Protein AF-A0A932VF14-F1 (afdb_monomer)

Structure (mmCIF, N/CA/C/O backbone):
data_AF-A0A932VF14-F1
#
_entry.id   AF-A0A932VF14-F1
#
loop_
_atom_site.group_PDB
_atom_site.id
_atom_site.type_symbol
_atom_site.label_atom_id
_atom_site.label_alt_id
_atom_site.label_comp_id
_atom_site.label_asym_id
_atom_site.label_entity_id
_atom_site.label_seq_id
_atom_site.pdbx_PDB_ins_code
_atom_site.Cartn_x
_atom_site.Cartn_y
_atom_site.Cartn_z
_atom_site.occupancy
_atom_site.B_iso_or_equiv
_atom_site.auth_seq_id
_atom_site.auth_comp_id
_atom_site.auth_asym_id
_atom_site.auth_atom_id
_atom_site.pdbx_PDB_model_num
ATOM 1 N N . LEU A 1 1 ? -31.984 8.516 -14.263 1.00 52.78 1 LEU A N 1
ATOM 2 C CA . LEU A 1 1 ? -31.048 8.587 -13.110 1.00 52.78 1 LEU A CA 1
ATOM 3 C C . LEU A 1 1 ? -29.729 7.818 -13.328 1.00 52.78 1 LEU A C 1
ATOM 5 O O . LEU A 1 1 ? -28.796 8.074 -12.583 1.00 52.78 1 LEU A O 1
ATOM 9 N N . ALA A 1 2 ? -29.593 6.953 -14.350 1.00 50.09 2 ALA A N 1
ATOM 10 C CA . ALA A 1 2 ? -28.319 6.289 -14.686 1.00 50.09 2 ALA A CA 1
ATOM 11 C C . ALA A 1 2 ? -27.345 7.160 -15.523 1.00 50.09 2 ALA A C 1
ATOM 13 O O . ALA A 1 2 ? -26.135 7.086 -15.316 1.00 50.09 2 ALA A O 1
ATOM 14 N N . ASP A 1 3 ? -27.847 8.052 -16.389 1.00 54.16 3 ASP A N 1
ATOM 15 C CA . ASP A 1 3 ? -26.996 8.869 -17.279 1.00 54.16 3 ASP A CA 1
ATOM 16 C C . ASP A 1 3 ? -26.129 9.917 -16.563 1.00 54.16 3 ASP A C 1
ATOM 18 O O . ASP A 1 3 ? -25.031 10.232 -17.020 1.00 54.16 3 ASP A O 1
ATOM 22 N N . GLN A 1 4 ? -26.553 10.413 -15.395 1.00 59.22 4 GLN A N 1
ATOM 23 C CA . GLN A 1 4 ? -25.762 11.385 -14.624 1.00 59.22 4 GLN A CA 1
ATOM 24 C C . GLN A 1 4 ? -24.497 10.767 -13.995 1.00 59.22 4 GLN A C 1
ATOM 26 O O . GLN A 1 4 ? -23.527 11.479 -13.736 1.00 59.22 4 GLN A O 1
ATOM 31 N N . ASN A 1 5 ? -24.466 9.440 -13.813 1.00 61.19 5 ASN A N 1
ATOM 32 C CA . ASN A 1 5 ? -23.309 8.729 -13.261 1.00 61.19 5 ASN A CA 1
ATOM 33 C C . ASN A 1 5 ? -22.337 8.218 -14.336 1.00 61.19 5 ASN A C 1
ATOM 35 O O . ASN A 1 5 ? -21.146 8.095 -14.051 1.00 61.19 5 ASN A O 1
ATOM 39 N N . LEU A 1 6 ? -22.797 7.981 -15.571 1.00 69.94 6 LEU A N 1
ATOM 40 C CA . LEU A 1 6 ? -21.927 7.591 -16.689 1.00 69.94 6 LEU A CA 1
ATOM 41 C C . LEU A 1 6 ? -21.005 8.737 -17.114 1.00 69.94 6 LEU A C 1
ATOM 43 O O . LEU A 1 6 ? -19.796 8.534 -17.200 1.00 69.94 6 LEU A O 1
ATOM 47 N N . VAL A 1 7 ? -21.549 9.950 -17.271 1.00 71.81 7 VAL A N 1
ATOM 48 C CA . VAL A 1 7 ? -20.766 11.145 -17.646 1.00 71.81 7 VAL A CA 1
ATOM 49 C C . VAL A 1 7 ? -19.729 11.494 -16.569 1.00 71.81 7 VAL A C 1
ATOM 51 O O . VAL A 1 7 ? -18.587 11.829 -16.883 1.00 71.81 7 VAL A O 1
ATOM 54 N N . SER A 1 8 ? -20.085 11.349 -15.286 1.00 76.62 8 SER A N 1
ATOM 55 C CA . SER A 1 8 ? -19.150 11.541 -14.167 1.00 76.62 8 SER A CA 1
ATOM 56 C C . SER A 1 8 ? -18.064 10.456 -14.122 1.00 76.62 8 SER A C 1
ATOM 58 O O . SER A 1 8 ? -16.895 10.749 -13.858 1.00 76.62 8 SER A O 1
ATOM 60 N N . GLY A 1 9 ? -18.431 9.205 -14.416 1.00 79.38 9 GLY A N 1
ATOM 61 C CA . GLY A 1 9 ? -17.503 8.078 -14.475 1.00 79.38 9 GLY A CA 1
ATOM 62 C C . GLY A 1 9 ? -16.469 8.235 -15.589 1.00 79.38 9 GLY A C 1
ATOM 63 O O . GLY A 1 9 ? -15.268 8.161 -15.327 1.00 79.38 9 GLY A O 1
ATOM 64 N N . THR A 1 10 ? -16.911 8.533 -16.813 1.00 87.06 10 THR A N 1
ATOM 65 C CA . THR A 1 10 ? -16.011 8.774 -17.950 1.00 87.06 10 THR A CA 1
ATOM 66 C C . THR A 1 10 ? -15.143 10.009 -17.737 1.00 87.06 10 THR A C 1
ATOM 68 O O . THR A 1 10 ? -13.980 9.990 -18.125 1.00 87.06 10 THR A O 1
ATOM 71 N N . ALA A 1 11 ? -15.649 11.054 -17.071 1.00 85.06 11 ALA A N 1
ATOM 72 C CA . ALA A 1 11 ? -14.859 12.238 -16.732 1.00 85.06 11 ALA A CA 1
ATOM 73 C C . ALA A 1 11 ? -13.721 11.917 -15.749 1.00 85.06 11 ALA A C 1
ATOM 75 O O . ALA A 1 11 ? -12.587 12.334 -15.972 1.00 85.06 11 ALA A O 1
ATOM 76 N N . LYS A 1 12 ? -13.983 11.121 -14.701 1.00 81.56 12 LYS A N 1
ATOM 77 C CA . LYS A 1 12 ? -12.935 10.670 -13.766 1.00 81.56 12 LYS A CA 1
ATOM 78 C C . LYS A 1 12 ? -11.908 9.769 -14.446 1.00 81.56 12 LYS A C 1
ATOM 80 O O . LYS A 1 12 ? -10.718 9.887 -14.164 1.00 81.56 12 LYS A O 1
ATOM 85 N N . LEU A 1 13 ? -12.351 8.903 -15.360 1.00 88.25 13 LEU A N 1
ATOM 86 C CA . LEU A 1 13 ? -11.446 8.089 -16.172 1.00 88.25 13 LEU A CA 1
ATOM 87 C C . LEU A 1 13 ? -10.587 8.957 -17.093 1.00 88.25 13 LEU A C 1
ATOM 89 O O . LEU A 1 13 ? -9.376 8.776 -17.133 1.00 88.25 13 LEU A O 1
ATOM 93 N N . MET A 1 14 ? -11.186 9.930 -17.778 1.00 90.94 14 MET A N 1
ATOM 94 C CA . MET A 1 14 ? -10.463 10.856 -18.649 1.00 90.94 14 MET A CA 1
ATOM 95 C C . MET A 1 14 ? -9.446 11.674 -17.849 1.00 90.94 14 MET A C 1
ATOM 97 O O . MET A 1 14 ? -8.298 11.788 -18.264 1.00 90.94 14 MET A O 1
ATOM 101 N N . GLN A 1 15 ? -9.824 12.162 -16.666 1.00 90.00 15 GLN A N 1
ATOM 102 C CA . GLN A 1 15 ? -8.917 12.860 -15.759 1.00 90.00 15 GLN A CA 1
ATOM 103 C C . GLN A 1 15 ? -7.751 11.959 -15.332 1.00 90.00 15 GLN A C 1
ATOM 105 O O . GLN A 1 15 ? -6.603 12.384 -15.405 1.00 90.00 15 GLN A O 1
ATOM 110 N N . ALA A 1 16 ? -8.016 10.706 -14.956 1.00 84.75 16 ALA A N 1
ATOM 111 C CA . ALA A 1 16 ? -6.968 9.753 -14.601 1.00 84.75 16 ALA A CA 1
ATOM 112 C C . ALA A 1 16 ? -6.020 9.472 -15.782 1.00 84.75 16 ALA A C 1
ATOM 114 O O . ALA A 1 16 ? -4.800 9.523 -15.619 1.00 84.75 16 ALA A O 1
ATOM 115 N N . ILE A 1 17 ? -6.564 9.249 -16.982 1.00 89.00 17 ILE A N 1
ATOM 116 C CA . ILE A 1 17 ? -5.783 9.021 -18.207 1.00 89.00 17 ILE A CA 1
ATOM 117 C C . ILE A 1 17 ? -4.911 10.240 -18.526 1.00 89.00 17 ILE A C 1
ATOM 119 O O . ILE A 1 17 ? -3.712 10.086 -18.750 1.00 89.00 17 ILE A O 1
ATOM 123 N N . LEU A 1 18 ? -5.478 11.449 -18.485 1.00 92.69 18 LEU A N 1
ATOM 124 C CA . LEU A 1 18 ? -4.739 12.691 -18.716 1.00 92.69 18 LEU A CA 1
ATOM 125 C C . LEU A 1 18 ? -3.626 12.879 -17.683 1.00 92.69 18 LEU A C 1
ATOM 127 O O . LEU A 1 18 ? -2.516 13.245 -18.054 1.00 92.69 18 LEU A O 1
ATOM 131 N N . THR A 1 19 ? -3.881 12.580 -16.405 1.00 87.94 19 THR A N 1
ATOM 132 C CA . THR A 1 19 ? -2.842 12.668 -15.368 1.00 87.94 19 THR A CA 1
ATOM 133 C C . THR A 1 19 ? -1.728 11.641 -15.563 1.00 87.94 19 THR A C 1
ATOM 135 O O . THR A 1 19 ? -0.563 11.984 -15.383 1.00 87.94 19 THR A O 1
ATOM 138 N N . LEU A 1 20 ? -2.050 10.411 -15.982 1.00 85.25 20 LEU A N 1
ATOM 139 C CA . LEU A 1 20 ? -1.052 9.381 -16.286 1.00 85.25 20 LEU A CA 1
ATOM 140 C C . LEU A 1 20 ? -0.186 9.774 -17.483 1.00 85.25 20 LEU A C 1
ATOM 142 O O . LEU A 1 20 ? 1.034 9.621 -17.438 1.00 85.25 20 LEU A O 1
ATOM 146 N N . LEU A 1 21 ? -0.809 10.303 -18.534 1.00 86.44 21 LEU A N 1
ATOM 147 C CA . LEU A 1 21 ? -0.113 10.726 -19.744 1.00 86.44 21 LEU A CA 1
ATOM 148 C C . LEU A 1 21 ? 0.756 11.964 -19.482 1.00 86.44 21 LEU A C 1
ATOM 150 O O . LEU A 1 21 ? 1.915 11.989 -19.887 1.00 86.44 21 LEU A O 1
ATOM 154 N N . ALA A 1 22 ? 0.243 12.940 -18.727 1.00 88.75 22 ALA A N 1
ATOM 155 C CA . ALA A 1 22 ? 1.009 14.103 -18.286 1.00 88.75 22 ALA A CA 1
ATOM 156 C C . ALA A 1 22 ? 2.211 13.704 -17.416 1.00 88.75 22 ALA A C 1
ATOM 158 O O . ALA A 1 22 ? 3.304 14.223 -17.624 1.00 88.75 22 ALA A O 1
ATOM 159 N N . LEU A 1 23 ? 2.040 12.753 -16.487 1.00 87.44 23 LEU A N 1
ATOM 160 C CA . LEU A 1 23 ? 3.132 12.238 -15.655 1.00 87.44 23 LEU A CA 1
ATOM 161 C C . LEU A 1 23 ? 4.198 11.523 -16.498 1.00 87.44 23 LEU A C 1
ATOM 163 O O . LEU A 1 23 ? 5.389 11.719 -16.267 1.00 87.44 23 LEU A O 1
ATOM 167 N N . GLY A 1 24 ? 3.777 10.728 -17.487 1.00 82.75 24 GLY A N 1
ATOM 168 C CA . GLY A 1 24 ? 4.681 10.048 -18.416 1.00 82.75 24 GLY A CA 1
ATOM 169 C C . GLY A 1 24 ? 5.503 11.026 -19.257 1.00 82.75 24 GLY A C 1
ATOM 170 O O . GLY A 1 24 ? 6.727 10.926 -19.287 1.00 82.75 24 GLY A O 1
ATOM 171 N N . LEU A 1 25 ? 4.849 12.014 -19.876 1.00 86.56 25 LEU A N 1
ATOM 172 C CA . LEU A 1 25 ? 5.523 13.048 -20.670 1.00 86.56 25 LEU A CA 1
ATOM 173 C C . LEU A 1 25 ? 6.457 13.913 -19.819 1.00 86.56 25 LEU A C 1
ATOM 175 O O . LEU A 1 25 ? 7.587 14.168 -20.226 1.00 86.56 25 LEU A O 1
ATOM 179 N N . ALA A 1 26 ? 6.012 14.330 -18.629 1.00 86.44 26 ALA A N 1
ATOM 180 C CA . ALA A 1 26 ? 6.836 15.101 -17.704 1.00 86.44 26 ALA A CA 1
ATOM 181 C C . ALA A 1 26 ? 8.092 14.323 -17.290 1.00 86.44 26 ALA A C 1
ATOM 183 O O . ALA A 1 26 ? 9.176 14.898 -17.248 1.00 86.44 26 ALA A O 1
ATOM 184 N N . TYR A 1 27 ? 7.963 13.018 -17.029 1.00 83.44 27 TYR A N 1
ATOM 185 C CA . TYR A 1 27 ? 9.101 12.159 -16.715 1.00 83.44 27 TYR A CA 1
ATOM 186 C C . TYR A 1 27 ? 10.088 12.049 -17.884 1.00 83.44 27 TYR A C 1
ATOM 188 O O . TYR A 1 27 ? 11.288 12.185 -17.658 1.00 83.44 27 TYR A O 1
ATOM 196 N N . MET A 1 28 ? 9.605 11.842 -19.116 1.00 82.44 28 MET A N 1
ATOM 197 C CA . MET A 1 28 ? 10.479 11.746 -20.296 1.00 82.44 28 MET A CA 1
ATOM 198 C C . MET A 1 28 ? 11.228 13.055 -20.549 1.00 82.44 28 MET A C 1
ATOM 200 O O . MET A 1 28 ? 12.451 13.054 -20.620 1.00 82.44 28 MET A O 1
ATOM 204 N N . LEU A 1 29 ? 10.513 14.184 -20.567 1.00 85.69 29 LEU A N 1
ATOM 205 C CA . LEU A 1 29 ? 11.121 15.495 -20.790 1.00 85.69 29 LEU A CA 1
ATOM 206 C C . LEU A 1 29 ? 12.123 15.857 -19.686 1.00 85.69 29 LEU A C 1
ATOM 208 O O . LEU A 1 29 ? 13.166 16.440 -19.963 1.00 85.69 29 LEU A O 1
ATOM 212 N N . PHE A 1 30 ? 11.830 15.489 -18.436 1.00 84.69 30 PHE A N 1
ATOM 213 C CA . PHE A 1 30 ? 12.757 15.672 -17.323 1.00 84.69 30 PHE A CA 1
ATOM 214 C C . PHE A 1 30 ? 14.003 14.791 -17.453 1.00 84.69 30 PHE A C 1
ATOM 216 O O . PHE A 1 30 ? 15.097 15.266 -17.167 1.00 84.69 30 PHE A O 1
ATOM 223 N N . HIS A 1 31 ? 13.858 13.538 -17.890 1.00 77.25 31 HIS A N 1
ATOM 224 C CA . HIS A 1 31 ? 1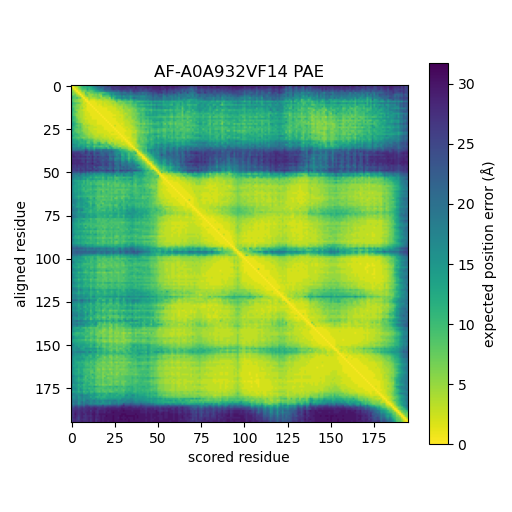4.986 12.636 -18.119 1.00 77.25 31 HIS A CA 1
ATOM 225 C C . HIS A 1 31 ? 15.917 13.187 -19.205 1.00 77.25 31 HIS A C 1
ATOM 227 O O . HIS A 1 31 ? 17.107 13.359 -18.944 1.00 77.25 31 HIS A O 1
ATOM 233 N N . ASP A 1 32 ? 15.364 13.562 -20.362 1.00 82.31 32 ASP A N 1
ATOM 234 C CA . ASP A 1 32 ? 16.115 14.121 -21.495 1.00 82.31 32 ASP A CA 1
ATOM 235 C C . ASP A 1 32 ? 16.802 15.447 -21.128 1.00 82.31 32 ASP A C 1
ATOM 237 O O . ASP A 1 32 ? 17.958 15.699 -21.487 1.00 82.31 32 ASP A O 1
ATOM 241 N N . LEU A 1 33 ? 16.111 16.296 -20.357 1.00 81.06 33 LEU A N 1
ATOM 242 C CA . LEU A 1 33 ? 16.676 17.534 -19.825 1.00 81.06 33 LEU A CA 1
ATOM 243 C C . LEU A 1 33 ? 17.786 17.253 -18.801 1.00 81.06 33 LEU A C 1
ATOM 245 O O . LEU A 1 33 ? 18.798 17.951 -18.792 1.00 81.06 33 LEU A O 1
ATOM 249 N N . SER A 1 34 ? 17.622 16.232 -17.954 1.00 78.00 34 SER A N 1
ATOM 250 C CA . SER A 1 34 ? 18.62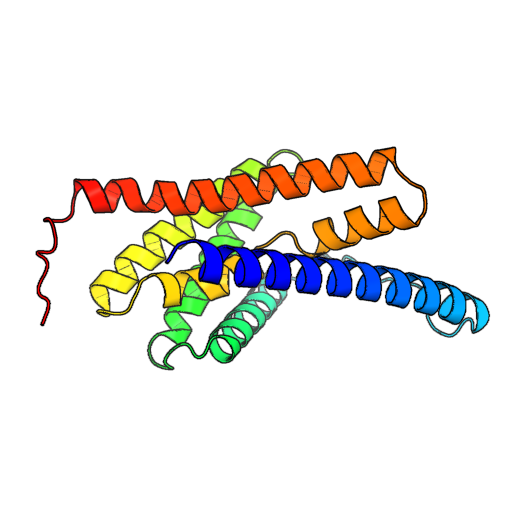6 15.856 -16.952 1.00 78.00 34 SER A CA 1
ATOM 251 C C . SER A 1 34 ? 19.899 15.304 -17.591 1.00 78.00 34 SER A C 1
ATOM 253 O O . SER A 1 34 ? 20.993 15.692 -17.175 1.00 78.00 34 SER A O 1
ATOM 255 N N . ASP A 1 35 ? 19.759 14.498 -18.647 1.00 72.44 35 ASP A N 1
ATOM 256 C CA . ASP A 1 35 ? 20.875 13.972 -19.434 1.00 72.44 35 ASP A CA 1
ATOM 257 C C . ASP A 1 35 ? 21.600 15.100 -20.173 1.00 72.44 35 ASP A C 1
ATOM 259 O O . ASP A 1 35 ? 22.825 15.115 -20.229 1.00 72.44 35 ASP A O 1
ATOM 263 N N . SER A 1 36 ? 20.864 16.100 -20.668 1.00 75.62 36 SER A N 1
ATOM 264 C CA . SER A 1 36 ? 21.444 17.262 -21.356 1.00 75.62 36 SER A CA 1
ATOM 265 C C . SER A 1 36 ? 22.222 18.199 -20.424 1.00 75.62 36 SER A C 1
ATOM 267 O O . SER A 1 36 ? 23.135 18.893 -20.869 1.00 75.62 36 SER A O 1
ATOM 269 N N . LEU A 1 37 ? 21.869 18.245 -19.135 1.00 76.19 37 LEU A N 1
ATOM 270 C CA . LEU A 1 37 ? 22.504 19.129 -18.154 1.00 76.19 37 LEU A CA 1
ATOM 271 C C . LEU A 1 37 ? 23.559 18.441 -17.272 1.00 76.19 37 LEU A C 1
ATOM 273 O O . LEU A 1 37 ? 24.231 19.141 -16.519 1.00 76.19 37 LEU A O 1
ATOM 277 N N . HIS A 1 38 ? 23.736 17.114 -17.329 1.00 68.44 38 HIS A N 1
ATOM 278 C CA . HIS A 1 38 ? 24.655 16.354 -16.454 1.00 68.44 38 HIS A CA 1
ATOM 279 C C . HIS A 1 38 ? 24.449 16.614 -14.933 1.00 68.44 38 HIS A C 1
ATOM 281 O O . HIS A 1 38 ? 25.307 16.274 -14.118 1.00 68.44 38 HIS A O 1
ATOM 287 N N . LEU A 1 39 ? 23.332 17.229 -14.514 1.00 65.31 39 LEU A N 1
ATOM 288 C CA . LEU A 1 39 ? 23.189 17.816 -13.170 1.00 65.31 39 LEU A CA 1
ATOM 289 C C . LEU A 1 39 ? 22.783 16.824 -12.070 1.00 65.31 39 LEU A C 1
ATOM 291 O O . LEU A 1 39 ? 22.829 17.183 -10.893 1.00 65.31 39 LEU A O 1
ATOM 295 N N . LEU A 1 40 ? 22.396 15.591 -12.402 1.00 64.81 40 LEU A N 1
ATOM 296 C CA . LEU A 1 40 ? 21.982 14.602 -11.407 1.00 64.81 40 LEU A CA 1
ATOM 297 C C . LEU A 1 40 ? 22.722 13.281 -11.644 1.00 64.81 40 LEU A C 1
ATOM 299 O O . LEU A 1 40 ? 22.338 12.513 -12.526 1.00 64.81 40 LEU A O 1
ATOM 303 N N . PRO A 1 41 ? 23.767 12.978 -10.851 1.00 57.16 41 PRO A N 1
ATOM 304 C CA . PRO A 1 41 ? 24.284 11.622 -10.764 1.00 57.16 41 PRO A CA 1
ATOM 305 C C . PRO A 1 41 ? 23.114 10.698 -10.429 1.00 57.16 41 PRO A C 1
ATOM 307 O O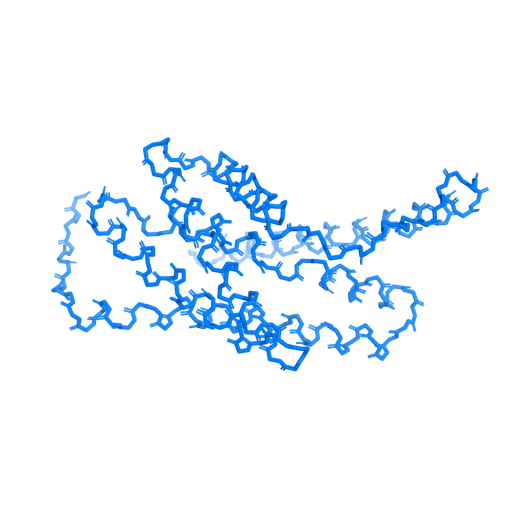 . PRO A 1 41 ? 22.284 11.039 -9.579 1.00 57.16 41 PRO A O 1
ATOM 310 N N . ALA A 1 42 ? 23.047 9.539 -11.087 1.00 60.47 42 ALA A N 1
ATOM 311 C CA . ALA A 1 42 ? 22.066 8.509 -10.770 1.00 60.47 42 ALA A CA 1
ATOM 312 C C . ALA A 1 42 ? 21.978 8.348 -9.240 1.00 60.47 42 ALA A C 1
ATOM 314 O O . ALA A 1 42 ? 23.033 8.250 -8.604 1.00 60.47 42 ALA A O 1
ATOM 315 N N . PRO A 1 43 ? 20.774 8.343 -8.633 1.00 56.41 43 PRO A N 1
ATOM 316 C CA . PRO A 1 43 ? 20.616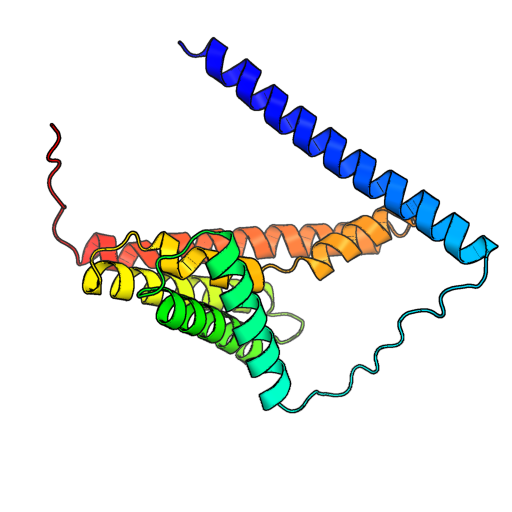 8.175 -7.196 1.00 56.41 43 PRO A CA 1
ATOM 317 C C . PRO A 1 43 ? 21.086 6.772 -6.806 1.00 56.41 43 PRO A C 1
ATOM 319 O O . PRO A 1 43 ? 20.313 5.824 -6.703 1.00 56.41 43 PRO A O 1
ATOM 322 N N . SER A 1 44 ? 22.388 6.639 -6.592 1.00 50.03 44 SER A N 1
ATOM 323 C CA . SER A 1 44 ? 23.056 5.505 -5.985 1.00 50.03 44 SER A CA 1
ATOM 324 C C . SER A 1 44 ? 22.898 5.654 -4.481 1.00 50.03 44 SER A C 1
ATOM 326 O O . SER A 1 44 ? 23.859 5.834 -3.738 1.00 50.03 44 SER A O 1
ATOM 328 N N . THR A 1 45 ? 21.652 5.611 -4.002 1.00 56.25 45 THR A N 1
ATOM 329 C CA . THR A 1 45 ? 21.447 5.348 -2.583 1.00 56.25 45 THR A CA 1
ATOM 330 C C . THR A 1 45 ? 22.033 3.960 -2.330 1.00 56.25 45 THR A C 1
ATOM 332 O O . THR A 1 45 ? 21.589 2.982 -2.939 1.00 56.25 45 THR A O 1
ATOM 335 N N . PRO A 1 46 ? 23.084 3.833 -1.502 1.00 52.84 46 PRO A N 1
ATOM 336 C CA . PRO A 1 46 ? 23.621 2.526 -1.195 1.00 52.84 46 PRO A CA 1
ATOM 337 C C . PRO A 1 46 ? 22.494 1.723 -0.540 1.00 52.84 46 PRO A C 1
ATOM 339 O O . PRO A 1 46 ? 21.981 2.118 0.509 1.00 52.84 46 PRO A O 1
ATOM 342 N N . GLN A 1 47 ? 22.112 0.601 -1.160 1.00 53.22 47 GLN A N 1
ATOM 343 C CA . GLN A 1 47 ? 21.256 -0.435 -0.575 1.00 53.22 47 GLN A CA 1
ATOM 344 C C . GLN A 1 47 ? 22.013 -1.113 0.578 1.00 53.22 47 GLN A C 1
ATOM 346 O O . GLN A 1 47 ? 22.295 -2.307 0.565 1.00 53.22 47 GLN A O 1
ATOM 351 N N . ARG A 1 48 ? 22.419 -0.338 1.586 1.00 54.62 48 ARG A N 1
ATOM 352 C CA . ARG A 1 48 ? 22.868 -0.900 2.851 1.00 54.62 48 ARG A CA 1
ATOM 353 C C . ARG A 1 48 ? 21.644 -1.552 3.487 1.00 54.62 48 ARG A C 1
ATOM 355 O O . ARG A 1 48 ? 20.580 -0.925 3.477 1.00 54.62 48 ARG A O 1
ATOM 362 N N . PRO A 1 49 ? 21.761 -2.766 4.051 1.00 59.19 49 PRO A N 1
ATOM 363 C CA . PRO A 1 49 ? 20.727 -3.321 4.907 1.00 59.19 49 PRO A CA 1
ATOM 364 C C . PRO A 1 49 ? 20.630 -2.405 6.126 1.00 59.19 49 PRO A C 1
ATOM 366 O O . PRO A 1 49 ? 21.365 -2.533 7.103 1.00 59.19 49 PRO A O 1
ATOM 369 N N . LEU A 1 50 ? 19.781 -1.390 5.993 1.00 59.91 50 LEU A N 1
ATOM 370 C CA . LEU A 1 50 ? 19.505 -0.398 7.008 1.00 59.91 50 LEU A CA 1
ATOM 371 C C . LEU A 1 50 ? 19.088 -1.174 8.255 1.00 59.91 50 LEU A C 1
ATOM 373 O O . LEU A 1 50 ? 18.254 -2.086 8.167 1.00 59.91 50 LEU A O 1
ATOM 377 N N . SER A 1 51 ? 19.706 -0.849 9.390 1.00 68.69 51 SER A N 1
ATOM 378 C CA . SER A 1 51 ? 19.380 -1.463 10.672 1.00 68.69 51 SER A CA 1
ATOM 379 C C . SER A 1 51 ? 17.860 -1.518 10.833 1.00 68.69 51 SER A C 1
ATOM 381 O O . SER A 1 51 ? 17.154 -0.575 10.465 1.00 68.69 51 SER A O 1
ATOM 383 N N . MET A 1 52 ? 17.335 -2.644 11.332 1.00 73.00 52 MET A N 1
ATOM 384 C CA . MET A 1 52 ? 15.885 -2.883 11.407 1.00 73.00 52 MET A CA 1
ATOM 385 C C . MET A 1 52 ? 15.130 -1.705 12.042 1.00 73.00 52 MET A C 1
ATOM 387 O O . MET A 1 52 ? 14.023 -1.385 11.618 1.00 73.00 52 MET A O 1
ATOM 391 N N . ALA A 1 53 ? 15.779 -1.009 12.980 1.00 76.75 53 ALA A N 1
ATOM 392 C CA . ALA A 1 53 ? 15.290 0.207 13.614 1.00 76.75 53 ALA A CA 1
ATOM 393 C C . ALA A 1 53 ? 14.920 1.327 12.622 1.00 76.75 53 ALA A C 1
ATOM 395 O O . ALA A 1 53 ? 13.847 1.916 12.750 1.00 76.75 53 ALA A O 1
ATOM 396 N N . ILE A 1 54 ? 15.755 1.613 11.618 1.00 82.44 54 ILE A N 1
ATOM 397 C CA . ILE A 1 54 ? 15.514 2.742 10.707 1.00 82.44 54 ILE A CA 1
ATOM 398 C C . ILE A 1 54 ? 14.368 2.425 9.743 1.00 82.44 54 ILE A C 1
ATOM 400 O O . ILE A 1 54 ? 13.545 3.296 9.475 1.00 82.44 54 ILE A O 1
ATOM 404 N N . SER A 1 55 ? 14.253 1.181 9.263 1.00 81.44 55 SER A N 1
ATOM 405 C CA . SER A 1 55 ? 13.110 0.787 8.427 1.00 81.44 55 SER A CA 1
ATOM 406 C C . SER A 1 55 ? 11.792 0.936 9.189 1.00 81.44 55 SER A C 1
ATOM 408 O O . SER A 1 55 ? 10.866 1.572 8.694 1.00 81.44 55 SER A O 1
ATOM 410 N N . THR A 1 56 ? 11.729 0.409 10.416 1.00 84.94 56 THR A N 1
ATOM 411 C CA . THR A 1 56 ? 10.554 0.522 11.291 1.00 84.94 56 THR A CA 1
ATOM 412 C C . THR A 1 56 ? 10.193 1.987 11.544 1.00 84.94 56 THR A C 1
ATOM 414 O O . THR A 1 56 ? 9.024 2.355 11.436 1.00 84.94 56 THR A O 1
ATOM 417 N N . PHE A 1 57 ? 11.186 2.843 11.810 1.00 87.50 57 PHE A N 1
ATOM 418 C CA . PHE A 1 57 ? 10.966 4.275 12.004 1.00 87.50 57 PHE A CA 1
ATOM 419 C C . PHE A 1 57 ? 10.434 4.961 10.739 1.00 87.50 57 PHE A C 1
ATOM 421 O O . PHE A 1 57 ? 9.449 5.693 10.807 1.00 87.50 57 PHE A O 1
ATOM 428 N N . ALA A 1 58 ? 11.021 4.677 9.573 1.00 86.62 58 ALA A N 1
ATOM 429 C CA . ALA A 1 58 ? 10.578 5.242 8.299 1.00 86.62 58 ALA A CA 1
ATOM 430 C C . ALA A 1 58 ? 9.108 4.908 8.001 1.00 86.62 58 ALA A C 1
ATOM 432 O O . ALA A 1 58 ? 8.355 5.757 7.526 1.00 86.62 58 ALA A O 1
ATOM 433 N N . ILE A 1 59 ? 8.677 3.693 8.331 1.00 87.25 59 ILE A N 1
ATOM 434 C CA . ILE A 1 59 ? 7.300 3.245 8.097 1.00 87.25 59 ILE A CA 1
ATOM 435 C C . ILE A 1 59 ? 6.340 3.836 9.109 1.00 87.25 59 ILE A C 1
ATOM 437 O O . ILE A 1 59 ? 5.259 4.269 8.722 1.00 87.25 59 ILE A O 1
ATOM 441 N N . LEU A 1 60 ? 6.734 3.927 10.379 1.00 89.62 60 LEU A N 1
ATOM 442 C CA . LEU A 1 60 ? 5.948 4.641 11.382 1.00 89.62 60 LEU A CA 1
ATOM 443 C C . LEU A 1 60 ? 5.688 6.086 10.948 1.00 89.62 60 LEU A C 1
ATOM 445 O O . LEU A 1 60 ? 4.547 6.548 11.008 1.00 89.62 60 LEU A O 1
ATOM 449 N N . VAL A 1 61 ? 6.717 6.779 10.455 1.00 90.94 61 VAL A N 1
ATOM 450 C CA . VAL A 1 61 ? 6.590 8.150 9.941 1.00 90.94 61 VAL A CA 1
ATOM 451 C C . VAL A 1 61 ? 5.706 8.188 8.693 1.00 90.94 61 VAL A C 1
ATOM 453 O O . VAL A 1 61 ? 4.790 9.006 8.625 1.00 90.94 61 VAL A O 1
ATOM 456 N N . SER A 1 62 ? 5.920 7.287 7.731 1.00 87.94 62 SER A N 1
ATOM 457 C CA . SER A 1 62 ? 5.145 7.236 6.487 1.00 87.94 62 SER A CA 1
ATOM 458 C C . SER A 1 62 ? 3.656 6.974 6.741 1.00 87.94 62 SER A C 1
ATOM 460 O O . SER A 1 62 ? 2.809 7.746 6.291 1.00 87.94 62 SER A O 1
ATOM 462 N N . VAL A 1 63 ? 3.322 5.951 7.534 1.00 89.25 63 VAL A N 1
ATOM 463 C CA . VAL A 1 63 ? 1.932 5.612 7.872 1.00 89.25 63 VAL A CA 1
ATOM 464 C C . VAL A 1 63 ? 1.282 6.724 8.702 1.00 89.25 63 VAL A C 1
ATOM 466 O O . VAL A 1 63 ? 0.119 7.045 8.467 1.00 89.25 63 VAL A O 1
ATOM 469 N N . SER A 1 64 ? 2.019 7.363 9.620 1.00 90.19 64 SER A N 1
ATOM 470 C CA . SER A 1 64 ? 1.508 8.524 10.371 1.00 90.19 64 SER A CA 1
ATOM 471 C C . SER A 1 64 ? 1.189 9.694 9.445 1.00 90.19 64 SER A C 1
ATOM 473 O O . SER A 1 64 ? 0.131 10.308 9.573 1.00 90.19 64 SER A O 1
ATOM 475 N N . CYS A 1 65 ? 2.074 9.978 8.486 1.00 91.44 65 CYS A N 1
ATOM 476 C CA . CYS A 1 65 ? 1.888 11.034 7.496 1.00 91.44 65 CYS A CA 1
ATOM 477 C C . CYS A 1 65 ? 0.638 10.779 6.645 1.00 91.44 65 CYS A C 1
ATOM 479 O O . CYS A 1 65 ? -0.217 11.658 6.529 1.00 91.44 65 CYS A O 1
ATOM 481 N N . PHE A 1 66 ? 0.461 9.552 6.140 1.00 89.50 66 PHE A N 1
ATOM 482 C CA . PHE A 1 66 ? -0.765 9.174 5.437 1.00 89.50 66 PHE A CA 1
ATOM 483 C C . PHE A 1 66 ? -1.997 9.269 6.345 1.00 89.50 66 PHE A C 1
ATOM 485 O O . PHE A 1 66 ? -3.025 9.783 5.918 1.00 89.50 66 PHE A O 1
ATOM 492 N N . GLY A 1 67 ? -1.907 8.853 7.609 1.00 87.69 67 GLY A N 1
ATOM 493 C CA . GLY A 1 67 ? -3.005 8.995 8.568 1.00 87.69 67 GLY A CA 1
ATOM 494 C C . GLY A 1 67 ? -3.452 10.450 8.749 1.00 87.69 67 GLY A C 1
ATOM 495 O O . GLY A 1 67 ? -4.649 10.737 8.726 1.00 87.69 67 GLY A O 1
ATOM 496 N N . ILE A 1 68 ? -2.504 11.384 8.847 1.00 90.00 68 ILE A N 1
ATOM 497 C CA . ILE A 1 68 ? -2.789 12.825 8.921 1.00 90.00 68 ILE A CA 1
ATOM 498 C C . ILE A 1 68 ? -3.393 13.327 7.600 1.00 90.00 68 ILE A C 1
ATOM 500 O O . ILE A 1 68 ? -4.389 14.052 7.622 1.00 90.00 68 ILE A O 1
ATOM 504 N N . LEU A 1 69 ? -2.848 12.898 6.456 1.00 90.75 69 LEU A N 1
ATOM 505 C CA . LEU A 1 69 ? -3.337 13.263 5.122 1.00 90.75 69 LEU A CA 1
ATOM 506 C C . LEU A 1 69 ? -4.798 12.838 4.903 1.00 90.75 69 LEU A C 1
ATOM 508 O O . LEU A 1 69 ? -5.595 13.604 4.364 1.00 90.75 69 LEU A O 1
ATOM 512 N N . PHE A 1 70 ? -5.172 11.649 5.381 1.00 87.38 70 PHE A N 1
ATOM 513 C CA . PHE A 1 70 ? -6.544 11.132 5.329 1.00 87.38 70 PHE A CA 1
ATOM 514 C C . PHE A 1 70 ? -7.432 11.611 6.489 1.00 87.38 70 PHE A C 1
ATOM 516 O O . PHE A 1 70 ? -8.540 11.101 6.656 1.00 87.38 70 PHE A O 1
ATOM 523 N N . LYS A 1 71 ? -6.984 12.603 7.275 1.00 88.00 71 LYS A N 1
ATOM 524 C CA . LYS A 1 71 ? -7.723 13.190 8.407 1.00 88.00 71 LYS A CA 1
ATOM 525 C C . LYS A 1 71 ? -8.213 12.145 9.421 1.00 88.00 71 LYS A C 1
ATOM 527 O O . LYS A 1 71 ? -9.335 12.225 9.922 1.00 88.00 71 LYS A O 1
ATOM 532 N N . VAL A 1 72 ? -7.369 11.165 9.744 1.00 86.50 72 VAL A N 1
ATOM 533 C CA . VAL A 1 72 ? -7.646 10.184 10.803 1.00 86.50 72 VAL A CA 1
ATOM 534 C C . VAL A 1 72 ? -7.770 10.915 12.150 1.00 86.50 72 VAL A C 1
ATOM 536 O O . VAL A 1 72 ? -6.910 11.740 12.471 1.00 86.50 72 VAL A O 1
ATOM 539 N N . PRO A 1 73 ? -8.806 10.641 12.971 1.00 84.94 73 PRO A N 1
ATOM 540 C CA . PRO A 1 73 ? -8.948 11.287 14.270 1.00 84.94 73 PRO A CA 1
ATOM 541 C C . PRO A 1 73 ? -7.718 10.999 15.148 1.00 84.94 73 PRO A C 1
ATOM 543 O O . PRO A 1 73 ? -7.252 9.857 15.192 1.00 84.94 73 PRO A O 1
ATOM 546 N N . PRO A 1 74 ? -7.209 11.983 15.911 1.00 84.12 74 PRO A N 1
ATOM 547 C CA . PRO A 1 74 ? -5.923 11.868 16.610 1.00 84.12 74 PRO A CA 1
ATOM 548 C C . PRO A 1 74 ? -5.893 10.725 17.635 1.00 84.12 74 PRO A C 1
ATOM 550 O O . PRO A 1 74 ? -4.846 10.142 17.892 1.00 84.12 74 PRO A O 1
ATOM 553 N N . ARG A 1 75 ? -7.059 10.347 18.175 1.00 84.81 75 ARG A N 1
ATOM 554 C CA . ARG A 1 75 ? -7.219 9.204 19.091 1.00 84.81 75 ARG A CA 1
ATOM 555 C C . ARG A 1 75 ? -7.027 7.842 18.406 1.00 84.81 75 ARG A C 1
ATOM 557 O O . ARG A 1 75 ? -6.652 6.881 19.068 1.00 84.81 75 ARG A O 1
ATOM 564 N N . ALA A 1 76 ? -7.305 7.755 17.105 1.00 85.00 76 ALA A N 1
ATOM 565 C CA . ALA A 1 76 ? -7.184 6.539 16.297 1.00 85.00 76 ALA A CA 1
ATOM 566 C C . ALA A 1 76 ? -5.838 6.445 15.564 1.00 85.00 76 ALA A C 1
ATOM 568 O O . ALA A 1 76 ? -5.428 5.349 15.191 1.00 85.00 76 ALA A O 1
ATOM 569 N N . LEU A 1 77 ? -5.146 7.575 15.389 1.00 87.75 77 LEU A N 1
ATOM 570 C CA . LEU A 1 77 ? -3.872 7.662 14.683 1.00 87.75 77 LEU A CA 1
ATOM 571 C C . LEU A 1 77 ? -2.821 6.643 15.165 1.00 87.75 77 LEU A C 1
ATOM 573 O O . LEU A 1 77 ? -2.350 5.905 14.307 1.00 87.75 77 LEU A O 1
ATOM 577 N N . PRO A 1 78 ? -2.493 6.509 16.472 1.00 89.44 78 PRO A N 1
ATOM 578 C CA . PRO A 1 78 ? -1.459 5.562 16.915 1.00 89.44 78 PRO A CA 1
ATOM 579 C C . PRO A 1 78 ? -1.817 4.099 16.616 1.00 89.44 78 PRO A C 1
ATOM 581 O O . PRO A 1 78 ? -0.952 3.286 16.291 1.00 89.44 78 PRO A O 1
ATOM 584 N N . TRP A 1 79 ? -3.105 3.763 16.684 1.00 87.75 79 TRP A N 1
ATOM 585 C CA . TRP A 1 79 ? -3.600 2.431 16.352 1.00 87.75 79 TRP A CA 1
ATOM 586 C C . TRP A 1 79 ? -3.533 2.171 14.846 1.00 87.75 79 TRP A C 1
ATOM 588 O O . TRP A 1 79 ? -3.130 1.087 14.432 1.00 87.75 79 TRP A O 1
ATOM 598 N N . ALA A 1 80 ? -3.845 3.176 14.023 1.00 87.69 80 ALA A N 1
ATOM 599 C CA . ALA A 1 80 ? -3.689 3.092 12.575 1.00 87.69 80 ALA A CA 1
ATOM 600 C C . ALA A 1 80 ? -2.213 2.885 12.188 1.00 87.69 80 ALA A C 1
ATOM 602 O O . ALA A 1 80 ? -1.906 2.008 11.378 1.00 87.69 80 ALA A O 1
ATOM 603 N N . THR A 1 81 ? -1.278 3.596 12.829 1.00 90.81 81 THR A N 1
ATOM 604 C CA . THR A 1 81 ? 0.159 3.376 12.609 1.00 90.81 81 THR A CA 1
ATOM 605 C C . THR A 1 81 ? 0.593 1.969 12.973 1.00 90.81 81 THR A C 1
ATOM 607 O O . THR A 1 81 ? 1.329 1.343 12.210 1.00 90.81 81 THR A O 1
ATOM 610 N N . LEU A 1 82 ? 0.114 1.452 14.107 1.00 91.25 82 LEU A N 1
ATOM 611 C CA . LEU A 1 82 ? 0.438 0.101 14.549 1.00 91.25 82 LEU A CA 1
ATOM 612 C C . LEU A 1 82 ? -0.064 -0.948 13.552 1.00 91.25 82 LEU A C 1
A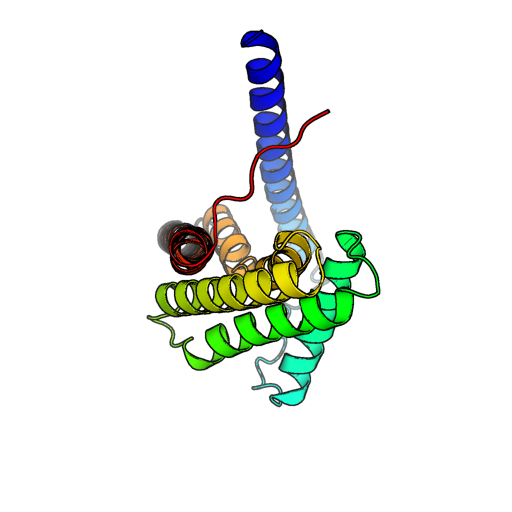TOM 614 O O . LEU A 1 82 ? 0.680 -1.866 13.223 1.00 91.25 82 LEU A O 1
ATOM 618 N N . THR A 1 83 ? -1.278 -0.789 13.012 1.00 90.62 83 THR A N 1
ATOM 619 C CA . THR A 1 83 ? -1.798 -1.706 11.982 1.00 90.62 83 THR A CA 1
ATOM 620 C C . THR A 1 83 ? -0.967 -1.683 10.701 1.00 90.62 83 THR A C 1
ATOM 622 O O . THR A 1 83 ? -0.645 -2.746 10.175 1.00 90.62 83 THR A O 1
ATOM 625 N N . GLY A 1 84 ? -0.555 -0.501 10.228 1.00 88.75 84 GLY A N 1
ATOM 626 C CA . GLY A 1 84 ? 0.320 -0.380 9.060 1.00 88.75 84 GLY A CA 1
ATOM 627 C C . GLY A 1 84 ? 1.701 -0.990 9.290 1.00 88.75 84 GLY A C 1
ATOM 628 O O . GLY A 1 84 ? 2.221 -1.686 8.418 1.00 88.75 84 GLY A O 1
ATOM 629 N N . LEU A 1 85 ? 2.259 -0.811 10.490 1.00 90.88 85 LEU A N 1
ATOM 630 C CA . LEU A 1 85 ? 3.509 -1.456 10.879 1.00 90.88 85 LEU A CA 1
ATOM 631 C C . LEU A 1 85 ? 3.376 -2.984 10.885 1.00 90.88 85 LEU A C 1
ATOM 633 O O . LEU A 1 85 ? 4.277 -3.675 10.422 1.00 90.88 85 LEU A O 1
ATOM 637 N N . LEU A 1 86 ? 2.247 -3.504 11.366 1.00 91.00 86 LEU A N 1
ATOM 638 C CA . LEU A 1 86 ? 1.953 -4.936 11.408 1.00 91.00 86 LEU A CA 1
ATOM 639 C C . LEU A 1 86 ? 1.865 -5.526 9.993 1.00 91.00 86 LEU A C 1
ATOM 641 O O . LEU A 1 86 ? 2.478 -6.555 9.717 1.00 91.00 86 LEU A O 1
ATOM 645 N N . GLY A 1 87 ? 1.186 -4.834 9.075 1.00 88.56 87 GLY A N 1
ATOM 646 C CA . GLY A 1 87 ? 1.137 -5.211 7.660 1.00 88.56 87 GLY A CA 1
ATOM 647 C C . GLY A 1 87 ? 2.517 -5.256 7.015 1.00 88.56 87 GLY A C 1
ATOM 648 O O . GLY A 1 87 ? 2.868 -6.243 6.369 1.00 88.56 87 GLY A O 1
ATOM 649 N N . TRP A 1 88 ? 3.338 -4.231 7.253 1.00 89.06 88 TRP A N 1
ATOM 650 C CA . TRP A 1 88 ? 4.709 -4.226 6.756 1.00 89.06 88 TRP A CA 1
ATOM 651 C C . TRP A 1 88 ? 5.581 -5.310 7.395 1.00 89.06 88 TRP A C 1
ATOM 653 O O . TRP A 1 88 ? 6.409 -5.902 6.708 1.00 89.06 88 TRP A O 1
ATOM 663 N N . LEU A 1 89 ? 5.409 -5.596 8.687 1.00 88.38 89 LEU A N 1
ATOM 664 C CA . LEU A 1 89 ? 6.153 -6.652 9.370 1.00 88.38 89 LEU A CA 1
ATOM 665 C C . LEU A 1 89 ? 5.862 -8.012 8.727 1.00 88.38 89 LEU A C 1
ATOM 667 O O . LEU A 1 89 ? 6.792 -8.748 8.409 1.00 88.38 89 LEU A O 1
ATOM 671 N N . VAL A 1 90 ? 4.585 -8.311 8.469 1.00 88.50 90 VAL A N 1
ATOM 672 C CA . VAL A 1 90 ? 4.175 -9.524 7.746 1.00 88.50 90 VAL A CA 1
ATOM 673 C C . VAL A 1 90 ? 4.768 -9.528 6.341 1.00 88.50 90 VAL A C 1
ATOM 675 O O . VAL A 1 90 ? 5.386 -10.513 5.945 1.00 88.50 90 VAL A O 1
ATOM 678 N N . LEU A 1 91 ? 4.668 -8.415 5.610 1.00 86.75 91 LEU A N 1
ATOM 679 C CA . LEU A 1 91 ? 5.280 -8.312 4.290 1.00 86.75 91 LEU A CA 1
ATOM 680 C C . LEU A 1 91 ? 6.780 -8.626 4.363 1.00 86.75 91 LEU A C 1
ATOM 682 O O . LEU A 1 91 ? 7.266 -9.434 3.586 1.00 86.75 91 LEU A O 1
ATOM 686 N N . ARG A 1 92 ? 7.511 -8.063 5.328 1.00 84.62 92 ARG A N 1
ATOM 687 C CA . ARG A 1 92 ? 8.957 -8.263 5.477 1.00 84.62 92 ARG A CA 1
ATOM 688 C C . ARG A 1 92 ? 9.334 -9.690 5.871 1.00 84.62 92 ARG A C 1
ATOM 690 O O . ARG A 1 92 ? 10.337 -10.186 5.371 1.00 84.62 92 ARG A O 1
ATOM 697 N N . LEU A 1 93 ? 8.557 -10.339 6.738 1.00 83.19 93 LEU A N 1
ATOM 698 C CA . LEU A 1 93 ? 8.801 -11.722 7.162 1.00 83.19 93 LEU A CA 1
ATOM 699 C C . LEU A 1 93 ? 8.632 -12.718 6.009 1.00 83.19 93 LEU A C 1
ATOM 701 O O . LEU A 1 93 ? 9.389 -13.679 5.915 1.00 83.19 93 LEU A O 1
ATOM 705 N N . PHE A 1 94 ? 7.664 -12.474 5.123 1.00 81.44 94 PHE A N 1
ATOM 706 C CA . PHE A 1 94 ? 7.321 -13.383 4.026 1.00 81.44 94 PHE A CA 1
ATOM 707 C C . PHE A 1 94 ? 7.858 -12.938 2.654 1.00 81.44 94 PHE A C 1
ATOM 709 O O . PHE A 1 94 ? 7.710 -13.663 1.671 1.00 81.44 94 PHE A O 1
ATOM 716 N N . SER A 1 95 ? 8.497 -11.769 2.558 1.00 71.19 95 SER A N 1
ATOM 717 C CA . SER A 1 95 ? 9.031 -11.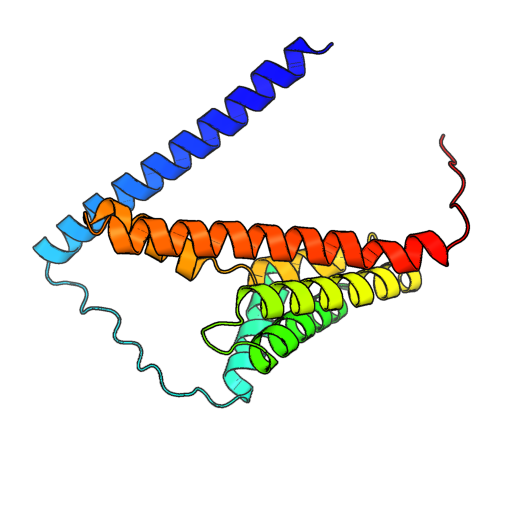222 1.304 1.00 71.19 95 SER A CA 1
ATOM 718 C C . SER A 1 95 ? 10.336 -11.916 0.899 1.00 71.19 95 SER A C 1
ATOM 720 O O . SER A 1 95 ? 11.414 -11.326 0.947 1.00 71.19 95 SER A O 1
ATOM 722 N N . SER A 1 96 ? 10.237 -13.166 0.445 1.00 73.31 96 SER A N 1
ATOM 723 C CA . SER A 1 96 ? 11.217 -13.721 -0.501 1.00 73.31 96 SER A CA 1
ATOM 724 C C . SER A 1 96 ? 10.800 -13.348 -1.928 1.00 73.31 96 SER A C 1
ATOM 726 O O . SER A 1 96 ? 9.613 -13.136 -2.184 1.00 73.31 96 SER A O 1
ATOM 728 N N . ALA A 1 97 ? 11.754 -13.260 -2.861 1.00 61.16 97 ALA A N 1
ATOM 729 C CA . ALA A 1 97 ? 11.539 -12.715 -4.210 1.00 61.16 97 ALA A CA 1
ATOM 730 C C . ALA A 1 97 ? 10.362 -13.350 -4.989 1.00 61.16 97 ALA A C 1
ATOM 732 O O . ALA A 1 97 ? 9.712 -12.656 -5.781 1.00 61.16 97 ALA A O 1
ATOM 733 N N . ASP A 1 98 ? 10.044 -14.618 -4.718 1.00 72.44 98 ASP A N 1
ATOM 734 C CA . ASP A 1 98 ? 8.949 -15.361 -5.358 1.00 72.44 98 ASP A CA 1
ATOM 735 C C . ASP A 1 98 ? 7.605 -15.264 -4.624 1.00 72.44 98 ASP A C 1
ATOM 737 O O . ASP A 1 98 ? 6.552 -15.440 -5.234 1.00 72.44 98 ASP A O 1
ATOM 741 N N . TYR A 1 99 ? 7.604 -14.901 -3.340 1.00 82.56 99 TYR A N 1
ATOM 742 C CA . TYR A 1 99 ? 6.404 -14.919 -2.497 1.00 82.56 99 TYR A CA 1
ATOM 743 C C . TYR A 1 99 ? 5.782 -13.540 -2.268 1.00 82.56 99 TYR A C 1
ATOM 745 O O . TYR A 1 99 ? 4.896 -13.413 -1.429 1.00 82.56 99 TYR A O 1
ATOM 753 N N . LEU A 1 100 ? 6.173 -12.506 -3.024 1.00 84.81 100 LEU A N 1
ATOM 754 C CA . LEU A 1 100 ? 5.649 -11.141 -2.848 1.00 84.81 100 LEU A CA 1
ATOM 755 C C . LEU A 1 100 ? 4.110 -11.079 -2.868 1.00 84.81 100 LEU A C 1
ATOM 757 O O . LEU A 1 100 ? 3.510 -10.370 -2.059 1.00 84.81 100 LEU A O 1
ATOM 761 N N . VAL A 1 101 ? 3.472 -11.842 -3.762 1.00 89.88 101 VAL A N 1
ATOM 762 C CA . VAL A 1 101 ? 2.006 -11.900 -3.887 1.00 89.88 101 VAL A CA 1
ATOM 763 C C . VAL A 1 101 ? 1.376 -12.505 -2.628 1.00 89.88 101 VAL A C 1
ATOM 765 O O . VAL A 1 101 ? 0.463 -11.918 -2.051 1.00 89.88 101 VAL A O 1
ATOM 768 N N . ALA A 1 102 ? 1.898 -13.644 -2.163 1.00 89.56 102 ALA A N 1
ATOM 769 C CA . ALA A 1 102 ? 1.415 -14.325 -0.962 1.00 89.56 102 ALA A CA 1
ATOM 770 C C . ALA A 1 102 ? 1.685 -13.505 0.313 1.00 89.56 102 ALA A C 1
ATOM 772 O O . ALA A 1 102 ? 0.811 -13.381 1.168 1.00 89.56 102 ALA A O 1
ATOM 773 N N . ALA A 1 103 ? 2.857 -12.875 0.411 1.00 89.94 103 ALA A N 1
ATOM 774 C CA . ALA A 1 103 ? 3.218 -11.972 1.497 1.00 89.94 103 ALA A CA 1
ATOM 775 C C . ALA A 1 103 ? 2.289 -10.750 1.544 1.00 89.94 103 ALA A C 1
ATOM 777 O O . ALA A 1 103 ? 1.843 -10.348 2.617 1.00 89.94 103 ALA A O 1
ATOM 778 N N . SER A 1 104 ? 1.936 -10.190 0.383 1.00 91.12 104 SER A N 1
ATOM 779 C CA . SER A 1 104 ? 0.993 -9.069 0.287 1.00 91.12 104 SER A CA 1
ATOM 780 C C . SER A 1 104 ? -0.433 -9.480 0.660 1.00 91.12 104 SER A C 1
ATOM 782 O O . SER A 1 104 ? -1.132 -8.734 1.350 1.00 91.12 104 SER A O 1
ATOM 784 N N . PHE A 1 105 ? -0.855 -10.687 0.266 1.00 92.56 105 PHE A N 1
ATOM 785 C CA . PHE A 1 105 ? -2.125 -11.271 0.700 1.00 92.56 105 PHE A CA 1
ATOM 786 C C . PHE A 1 105 ? -2.174 -11.426 2.226 1.00 92.56 105 PHE A C 1
ATOM 788 O O . PHE A 1 105 ? -3.073 -10.886 2.865 1.00 92.56 105 PHE A O 1
ATOM 795 N N . LEU A 1 106 ? -1.176 -12.078 2.831 1.00 92.00 106 LEU A N 1
ATOM 796 C CA . LEU A 1 106 ? -1.109 -12.280 4.282 1.00 92.00 106 LEU A CA 1
ATOM 797 C C . LEU A 1 106 ? -0.996 -10.957 5.051 1.00 92.00 106 LEU A C 1
ATOM 799 O O . LEU A 1 106 ? -1.630 -10.791 6.096 1.00 92.00 106 LEU A O 1
ATOM 803 N N . GLY A 1 107 ? -0.228 -10.000 4.527 1.00 91.06 107 GLY A N 1
ATOM 804 C CA . GLY A 1 107 ? -0.094 -8.665 5.106 1.00 91.06 107 GLY A CA 1
ATOM 805 C C . GLY A 1 107 ? -1.426 -7.922 5.115 1.00 91.06 107 GLY A C 1
ATOM 806 O O . GLY A 1 107 ? -1.863 -7.454 6.164 1.00 91.06 107 GLY A O 1
ATOM 807 N N . SER A 1 108 ? -2.124 -7.883 3.977 1.00 92.25 108 SER A N 1
ATOM 808 C CA . SER A 1 108 ? -3.441 -7.238 3.872 1.00 92.25 108 SER A CA 1
ATOM 809 C C . SER A 1 108 ? -4.525 -7.938 4.701 1.00 92.25 108 SER A C 1
ATOM 811 O O . SER A 1 108 ? -5.337 -7.258 5.329 1.00 92.25 108 SER A O 1
ATOM 813 N N . LEU A 1 109 ? -4.498 -9.273 4.784 1.00 92.56 109 LEU A N 1
ATOM 814 C CA . LEU A 1 109 ? -5.375 -10.063 5.650 1.00 92.56 109 LEU A CA 1
ATOM 815 C C . LEU A 1 109 ? -5.166 -9.696 7.125 1.00 92.56 109 LEU A C 1
ATOM 817 O O . LEU A 1 109 ? -6.127 -9.420 7.841 1.00 92.56 109 LEU A O 1
ATOM 821 N N . SER A 1 110 ? -3.908 -9.627 7.563 1.00 91.81 110 SER A N 1
ATOM 822 C CA . SER A 1 110 ? -3.541 -9.262 8.936 1.00 91.81 110 SER A CA 1
ATOM 823 C C . SER A 1 110 ? -3.969 -7.832 9.271 1.00 91.81 110 SER A C 1
ATOM 825 O O . SER A 1 110 ? -4.613 -7.601 10.295 1.00 91.81 110 SER A O 1
ATOM 827 N N . VAL A 1 111 ? -3.688 -6.872 8.380 1.00 92.19 111 VAL A N 1
ATOM 828 C CA . VAL A 1 111 ? -4.137 -5.476 8.526 1.00 92.19 111 VAL A CA 1
ATOM 829 C C . VAL A 1 111 ? -5.658 -5.409 8.611 1.00 92.19 111 VAL A C 1
ATOM 831 O O . VAL A 1 111 ? -6.184 -4.711 9.477 1.00 92.19 111 VAL A O 1
ATOM 834 N N . GLY A 1 112 ? -6.367 -6.144 7.753 1.00 90.38 112 GLY A N 1
ATOM 835 C CA . GLY A 1 112 ? -7.824 -6.214 7.751 1.00 90.38 112 GLY A CA 1
ATOM 836 C C . GLY A 1 112 ? -8.375 -6.720 9.080 1.00 90.38 112 GLY A C 1
ATOM 837 O O . GLY A 1 112 ? -9.172 -6.026 9.706 1.00 90.38 112 GLY A O 1
ATOM 838 N N . LEU A 1 113 ? -7.906 -7.875 9.556 1.00 90.12 113 LEU A N 1
ATOM 839 C CA . LEU A 1 113 ? -8.381 -8.479 10.805 1.00 90.12 113 LEU A CA 1
ATOM 840 C C . LEU A 1 113 ? -8.182 -7.545 12.003 1.00 90.12 113 LEU A C 1
ATOM 842 O O . LEU A 1 113 ? -9.119 -7.316 12.768 1.00 90.12 113 LEU A O 1
ATOM 846 N N . VAL A 1 114 ? -6.993 -6.949 12.134 1.00 90.19 114 VAL A N 1
ATOM 847 C CA . VAL A 1 114 ? -6.690 -6.027 13.241 1.00 90.19 114 VAL A CA 1
ATOM 848 C C . VAL A 1 114 ? -7.485 -4.721 13.113 1.00 90.19 114 VAL A C 1
ATOM 850 O O . VAL A 1 114 ? -7.966 -4.175 14.103 1.00 90.19 114 VAL A O 1
ATOM 853 N N . SER A 1 115 ? -7.696 -4.225 11.895 1.00 89.44 115 SER A N 1
ATOM 854 C CA . SER A 1 115 ? -8.496 -3.013 11.671 1.00 89.44 115 SER A CA 1
ATOM 855 C C . SER A 1 115 ? -9.976 -3.224 11.996 1.00 89.44 115 SER A C 1
ATOM 857 O O . SER A 1 115 ? -10.634 -2.307 12.489 1.00 89.44 115 SER A O 1
ATOM 859 N N . LEU A 1 116 ? -10.517 -4.423 11.748 1.00 88.31 116 LEU A N 1
ATOM 860 C CA . LEU A 1 116 ? -11.893 -4.767 12.110 1.00 88.31 116 LEU A CA 1
ATOM 861 C C . LEU A 1 116 ? -12.072 -4.865 13.631 1.00 88.31 116 LEU A C 1
ATOM 863 O O . LEU A 1 116 ? -13.023 -4.290 14.164 1.00 88.31 116 LEU A O 1
ATOM 867 N N . THR A 1 117 ? -11.152 -5.526 14.341 1.00 85.94 117 THR A N 1
ATOM 868 C CA . THR A 1 117 ? -11.224 -5.637 15.809 1.00 85.94 117 THR A CA 1
ATOM 869 C C . THR A 1 117 ? -11.111 -4.272 16.489 1.00 85.94 117 THR A C 1
ATOM 871 O O . THR A 1 117 ? -11.898 -3.958 17.386 1.00 85.94 117 THR A O 1
ATOM 874 N N . LEU A 1 118 ? -10.194 -3.418 16.025 1.00 84.56 118 LEU A N 1
ATOM 875 C CA . LEU A 1 118 ? -10.047 -2.046 16.518 1.00 84.56 118 LEU A CA 1
ATOM 876 C C . LEU A 1 118 ? -11.260 -1.176 16.170 1.00 84.56 118 LEU A C 1
ATOM 878 O O . LEU A 1 118 ? -11.729 -0.418 17.020 1.00 84.56 118 LEU A O 1
ATOM 882 N N . GLY A 1 119 ? -11.814 -1.316 14.963 1.00 83.25 119 GLY A N 1
ATOM 883 C CA . GLY A 1 119 ? -13.035 -0.619 14.554 1.00 83.25 119 GLY A CA 1
ATOM 884 C C . GLY A 1 119 ? -14.207 -0.907 15.491 1.00 83.25 119 GLY A C 1
ATOM 885 O O . GLY A 1 119 ? -14.883 0.018 15.948 1.00 83.25 119 GLY A O 1
ATOM 886 N N . TRP A 1 120 ? -14.381 -2.175 15.872 1.00 80.81 120 TRP A N 1
ATOM 887 C CA . TRP A 1 120 ? -15.391 -2.574 16.849 1.00 80.81 120 TRP A CA 1
ATOM 888 C C . TRP A 1 120 ? -15.106 -2.004 18.246 1.00 80.81 120 TRP A C 1
ATOM 890 O O . TRP A 1 120 ? -15.994 -1.434 18.883 1.00 80.81 120 TRP A O 1
ATOM 900 N N . ARG A 1 121 ? -13.850 -2.072 18.708 1.00 81.69 121 ARG A N 1
ATOM 901 C CA . ARG A 1 121 ? -13.454 -1.615 20.051 1.00 81.69 121 ARG A CA 1
ATOM 902 C C . ARG A 1 121 ? -13.573 -0.103 20.253 1.00 81.69 121 ARG A C 1
ATOM 904 O O . ARG A 1 121 ? -13.885 0.332 21.367 1.00 81.69 121 ARG A O 1
ATOM 911 N N . TYR A 1 122 ? -13.289 0.680 19.214 1.00 82.25 122 TYR A N 1
ATOM 912 C CA . TYR A 1 122 ? -13.265 2.145 19.263 1.00 82.25 122 TYR A CA 1
ATOM 913 C C . TYR A 1 122 ? -14.512 2.802 18.649 1.00 82.25 122 TYR A C 1
ATOM 915 O O . TYR A 1 122 ? -14.620 4.025 18.702 1.00 82.25 122 TYR A O 1
ATOM 923 N N . LYS A 1 123 ? -15.466 2.018 18.117 1.00 81.56 123 LYS A N 1
ATOM 924 C CA . LYS A 1 123 ? -16.691 2.501 17.445 1.00 81.56 123 LYS A CA 1
ATOM 925 C C . LYS A 1 123 ? -16.394 3.492 16.310 1.00 81.56 123 LYS A C 1
ATOM 927 O O . LYS A 1 123 ? -17.088 4.491 16.142 1.00 81.56 123 LYS A O 1
ATOM 932 N N . VAL A 1 124 ? -15.341 3.216 15.545 1.00 83.81 124 VAL A N 1
ATOM 933 C CA . VAL A 1 124 ? -14.898 4.024 14.396 1.00 83.81 124 VAL A CA 1
ATOM 934 C C . VAL A 1 124 ? -14.895 3.117 13.165 1.00 83.81 124 VAL A C 1
ATOM 936 O O . VAL A 1 124 ? -14.574 1.934 13.312 1.00 83.81 124 VAL A O 1
ATOM 939 N N . PRO A 1 125 ? -15.229 3.610 11.957 1.00 82.81 125 PRO A N 1
ATOM 940 C CA . PRO A 1 125 ? -15.177 2.782 10.757 1.00 82.81 125 PRO A CA 1
ATOM 941 C C . PRO A 1 125 ? -13.806 2.111 10.602 1.00 82.81 125 PRO A C 1
ATOM 943 O O . PRO A 1 125 ? -12.777 2.782 10.657 1.00 82.81 125 PRO A O 1
ATOM 946 N N . SER A 1 126 ? -13.779 0.793 10.378 1.00 84.12 126 SER A N 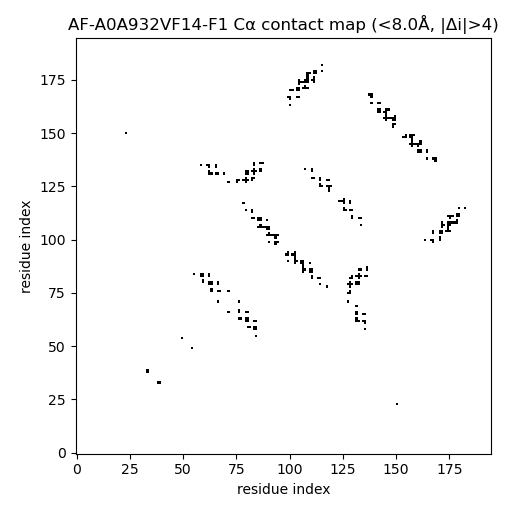1
ATOM 947 C CA . SER A 1 126 ? -12.532 0.009 10.293 1.00 84.12 126 SER A CA 1
ATOM 948 C C . SER A 1 126 ? -11.578 0.503 9.198 1.00 84.12 126 SER A C 1
ATOM 950 O O . SER A 1 126 ? -10.361 0.369 9.325 1.00 84.12 126 SER A O 1
ATOM 952 N N . GLN A 1 127 ? -12.116 1.160 8.164 1.00 85.50 127 GLN A N 1
ATOM 953 C CA . GLN A 1 127 ? -11.347 1.800 7.094 1.00 85.50 127 GLN A CA 1
ATOM 954 C C . GLN A 1 127 ? -10.362 2.860 7.609 1.00 85.50 127 GLN A C 1
ATOM 956 O O . GLN A 1 127 ? -9.298 3.029 7.018 1.00 85.50 127 GLN A O 1
ATOM 961 N N . VAL A 1 128 ? -10.677 3.530 8.722 1.00 86.50 128 VAL A N 1
ATOM 962 C CA . VAL A 1 128 ? -9.818 4.554 9.339 1.00 86.50 128 VAL A CA 1
ATOM 963 C C . VAL A 1 128 ? -8.474 3.967 9.783 1.00 86.50 128 VAL A C 1
ATOM 965 O O . VAL A 1 128 ? -7.455 4.650 9.715 1.00 86.50 128 VAL A O 1
ATOM 968 N N . PHE A 1 129 ? -8.457 2.693 10.183 1.00 87.00 129 PHE A N 1
ATOM 969 C CA . PHE A 1 129 ? -7.241 1.995 10.597 1.00 87.00 129 PHE A CA 1
ATOM 970 C C . PHE A 1 129 ? -6.525 1.344 9.407 1.00 87.00 129 PHE A C 1
ATOM 972 O O . PHE A 1 129 ? -5.312 1.477 9.273 1.00 87.00 129 PHE A O 1
ATOM 979 N N . SER A 1 130 ? -7.265 0.712 8.490 1.00 88.12 130 SER A N 1
ATOM 980 C CA . SER A 1 130 ? -6.651 -0.059 7.402 1.00 88.12 130 SER A CA 1
ATOM 981 C C . SER A 1 130 ? -6.059 0.801 6.281 1.00 88.12 130 SER A C 1
ATOM 983 O O . SER A 1 130 ? -5.045 0.428 5.698 1.00 88.12 130 SER A O 1
ATOM 985 N N . VAL A 1 131 ? -6.691 1.929 5.925 1.00 89.44 131 VAL A N 1
ATOM 986 C CA . VAL A 1 131 ? -6.336 2.696 4.712 1.00 89.44 131 VAL A CA 1
ATOM 987 C C . VAL A 1 131 ? -4.904 3.255 4.747 1.00 89.44 131 VAL A C 1
ATOM 989 O O . VAL A 1 131 ? -4.169 2.994 3.793 1.00 89.44 131 VAL A O 1
ATOM 992 N N . PRO A 1 132 ? -4.447 3.947 5.812 1.00 87.00 132 PRO A N 1
ATOM 993 C CA . PRO A 1 132 ? -3.088 4.497 5.852 1.00 87.00 132 PRO A CA 1
ATOM 994 C C . PRO A 1 132 ? -2.006 3.414 5.764 1.00 87.00 132 PRO A C 1
ATOM 996 O O . PRO A 1 132 ? -1.016 3.575 5.052 1.00 87.00 132 PRO A O 1
ATOM 999 N N . GLY A 1 133 ? -2.218 2.290 6.460 1.00 85.31 133 GLY A N 1
ATOM 1000 C CA . GLY A 1 133 ? -1.300 1.153 6.456 1.00 85.31 133 GLY A CA 1
ATOM 1001 C C . GLY A 1 133 ? -1.226 0.456 5.100 1.00 85.31 133 GLY A C 1
ATOM 1002 O O . GLY A 1 133 ? -0.136 0.164 4.616 1.00 85.31 133 GLY A O 1
ATOM 1003 N N . MET A 1 134 ? -2.373 0.243 4.450 1.00 87.12 134 MET A N 1
ATOM 1004 C CA . MET A 1 134 ? -2.412 -0.345 3.110 1.00 87.12 134 MET A CA 1
ATOM 1005 C C . MET A 1 134 ? -1.710 0.532 2.075 1.00 87.12 134 MET A C 1
ATOM 1007 O O . MET A 1 134 ? -0.946 0.006 1.273 1.00 87.12 134 MET A O 1
ATOM 1011 N N . ILE A 1 135 ? -1.924 1.852 2.105 1.00 88.25 135 ILE A N 1
ATOM 1012 C CA . ILE A 1 135 ? -1.316 2.779 1.138 1.00 88.25 135 ILE A CA 1
ATOM 1013 C C . ILE A 1 135 ? 0.209 2.757 1.231 1.00 88.25 135 ILE A C 1
ATOM 1015 O O . ILE A 1 135 ? 0.877 2.703 0.202 1.00 88.25 135 ILE A O 1
ATOM 1019 N N . ALA A 1 136 ? 0.758 2.722 2.447 1.00 84.69 136 ALA A N 1
ATOM 1020 C CA . ALA A 1 136 ? 2.199 2.607 2.652 1.00 84.69 136 ALA A CA 1
ATOM 1021 C C . ALA A 1 136 ? 2.777 1.260 2.172 1.00 84.69 136 ALA A C 1
ATOM 1023 O O . ALA A 1 136 ? 3.961 1.181 1.854 1.00 84.69 136 ALA A O 1
ATOM 1024 N N . MET A 1 137 ? 1.958 0.203 2.122 1.00 83.75 137 MET A N 1
ATOM 1025 C CA . MET A 1 137 ? 2.377 -1.148 1.736 1.00 83.75 137 MET A CA 1
ATOM 1026 C C . MET A 1 137 ? 2.280 -1.412 0.226 1.00 83.75 137 MET A C 1
ATOM 1028 O O . MET A 1 137 ? 2.856 -2.384 -0.265 1.00 83.75 137 MET A O 1
ATOM 1032 N N . LEU A 1 138 ? 1.541 -0.582 -0.518 1.00 86.88 138 LEU A N 1
ATOM 1033 C CA . LEU A 1 138 ? 1.359 -0.774 -1.954 1.00 86.88 138 LEU A CA 1
ATOM 1034 C C . LEU A 1 138 ? 2.718 -0.785 -2.676 1.00 86.88 138 LEU A C 1
ATOM 1036 O O . LEU A 1 138 ? 3.572 0.060 -2.397 1.00 86.88 138 LEU A O 1
ATOM 1040 N N . PRO A 1 139 ? 2.917 -1.683 -3.659 1.00 83.69 139 PRO A N 1
ATOM 1041 C CA . PRO A 1 139 ? 4.149 -1.766 -4.440 1.00 83.69 139 PRO A CA 1
ATOM 1042 C C . PRO A 1 139 ? 4.257 -0.618 -5.467 1.00 83.69 139 PRO A C 1
ATOM 1044 O O . PRO A 1 139 ? 4.440 -0.844 -6.663 1.00 83.69 139 PRO A O 1
ATOM 1047 N N . GLY A 1 140 ? 4.150 0.634 -5.015 1.00 84.56 140 GLY A N 1
ATOM 1048 C CA . GLY A 1 140 ? 4.128 1.825 -5.869 1.00 84.56 140 GLY A CA 1
ATOM 1049 C C . GLY A 1 140 ? 5.429 2.028 -6.645 1.00 84.56 140 GLY A C 1
ATOM 1050 O O . GLY A 1 140 ? 5.398 2.377 -7.820 1.00 84.56 140 GLY A O 1
ATOM 1051 N N . MET A 1 141 ? 6.581 1.719 -6.040 1.00 84.81 141 MET A N 1
ATOM 1052 C CA . MET A 1 141 ? 7.872 1.784 -6.736 1.00 84.81 141 MET A CA 1
ATOM 1053 C C . MET A 1 141 ? 7.973 0.753 -7.869 1.00 84.81 141 MET A C 1
ATOM 1055 O O . MET A 1 141 ? 8.491 1.074 -8.938 1.00 84.81 141 MET A O 1
ATOM 1059 N N . LEU A 1 142 ? 7.450 -0.463 -7.673 1.00 88.31 142 LEU A N 1
ATOM 1060 C CA . LEU A 1 142 ? 7.403 -1.484 -8.727 1.00 88.31 142 LEU A CA 1
ATOM 1061 C C . LEU A 1 142 ? 6.463 -1.056 -9.862 1.00 88.31 142 LEU A C 1
ATOM 1063 O O . LEU A 1 142 ? 6.797 -1.261 -11.026 1.00 88.31 142 LEU A O 1
ATOM 1067 N N . ALA A 1 143 ? 5.341 -0.405 -9.537 1.00 89.38 143 ALA A N 1
ATOM 1068 C CA . ALA A 1 143 ? 4.422 0.164 -10.523 1.00 89.38 143 ALA A CA 1
ATOM 1069 C C . ALA A 1 143 ? 5.073 1.290 -11.345 1.00 89.38 143 ALA A C 1
ATOM 1071 O O . ALA A 1 143 ? 4.996 1.298 -12.568 1.00 89.38 143 ALA A O 1
ATOM 1072 N N . LEU A 1 144 ? 5.783 2.214 -10.694 1.00 87.81 144 LEU A N 1
ATOM 1073 C CA . LEU A 1 144 ? 6.507 3.272 -11.403 1.00 87.81 144 LEU A CA 1
ATOM 1074 C C . LEU A 1 144 ? 7.645 2.706 -12.260 1.00 87.81 144 LEU A C 1
ATOM 1076 O O . LEU A 1 144 ? 7.856 3.149 -13.385 1.00 87.81 144 LEU A O 1
ATOM 1080 N N . THR A 1 145 ? 8.352 1.691 -11.760 1.00 87.06 145 THR A N 1
ATOM 1081 C CA . THR A 1 145 ? 9.435 1.032 -12.504 1.00 87.06 145 THR A CA 1
ATOM 1082 C C . THR A 1 145 ? 8.904 0.280 -13.725 1.00 87.06 145 THR A C 1
ATOM 1084 O O . THR A 1 145 ? 9.553 0.289 -14.769 1.00 87.06 145 THR A O 1
ATOM 1087 N N . SER A 1 146 ? 7.716 -0.330 -13.640 1.00 90.56 146 SER A N 1
ATOM 1088 C CA . SER A 1 146 ? 7.104 -1.011 -14.786 1.00 90.56 146 SER A CA 1
ATOM 1089 C C . SER A 1 146 ? 6.747 -0.018 -15.890 1.00 90.56 146 SER A C 1
ATOM 1091 O O . SER A 1 146 ? 7.128 -0.233 -17.041 1.00 90.56 146 SER A O 1
ATOM 1093 N N . MET A 1 147 ? 6.115 1.106 -15.532 1.00 87.50 147 MET A N 1
ATOM 1094 C CA . MET A 1 147 ? 5.797 2.193 -16.463 1.00 87.50 147 MET A CA 1
ATOM 1095 C C . MET A 1 147 ? 7.058 2.780 -17.095 1.00 87.50 147 MET A C 1
ATOM 1097 O O . MET A 1 147 ? 7.108 2.975 -18.307 1.00 87.50 147 MET A O 1
ATOM 1101 N N . ARG A 1 148 ? 8.098 3.002 -16.284 1.00 84.25 148 ARG A N 1
ATOM 1102 C CA . ARG A 1 148 ? 9.393 3.505 -16.747 1.00 84.25 148 ARG A CA 1
ATOM 1103 C C . ARG A 1 148 ? 10.036 2.568 -17.769 1.00 84.25 148 ARG A C 1
ATOM 1105 O O . ARG A 1 148 ? 10.439 3.025 -18.831 1.00 84.25 148 ARG A O 1
ATOM 1112 N N . ASN A 1 149 ? 10.094 1.266 -17.488 1.00 87.19 149 ASN A N 1
ATOM 1113 C CA . ASN A 1 149 ? 10.658 0.280 -18.415 1.00 87.19 149 ASN A CA 1
ATOM 1114 C C . ASN A 1 149 ? 9.865 0.210 -19.727 1.00 87.19 149 ASN A C 1
ATOM 1116 O O . ASN A 1 149 ? 10.456 0.046 -20.791 1.00 87.19 149 ASN A O 1
ATOM 1120 N N . LEU A 1 150 ? 8.541 0.376 -19.661 1.00 86.25 150 LEU A N 1
ATOM 1121 C CA . LEU A 1 150 ? 7.688 0.443 -20.845 1.00 86.25 150 LEU A CA 1
ATOM 1122 C C . LEU A 1 150 ? 7.983 1.691 -21.692 1.00 86.25 150 LEU A C 1
ATOM 1124 O O . LEU A 1 150 ? 8.114 1.577 -22.908 1.00 86.25 150 LEU A O 1
ATOM 1128 N N . ALA A 1 151 ? 8.151 2.851 -21.051 1.00 83.62 151 ALA A N 1
ATOM 1129 C CA . ALA A 1 151 ? 8.502 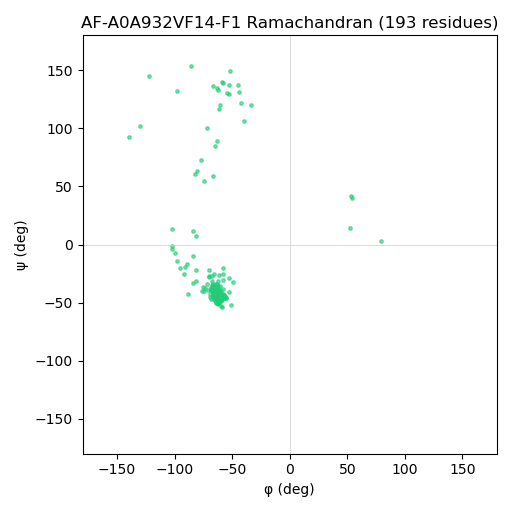4.108 -21.715 1.00 83.62 151 ALA A CA 1
ATOM 1130 C C . ALA A 1 151 ? 9.918 4.088 -22.322 1.00 83.62 151 ALA A C 1
ATOM 1132 O O . ALA A 1 151 ? 10.135 4.649 -23.390 1.00 83.62 151 ALA A O 1
ATOM 1133 N N . MET A 1 152 ? 10.866 3.392 -21.683 1.00 81.50 152 MET A N 1
ATOM 1134 C CA . MET A 1 152 ? 12.249 3.220 -22.157 1.00 81.50 152 MET A CA 1
ATOM 1135 C C . MET A 1 152 ? 12.410 2.115 -23.223 1.00 81.50 152 MET A C 1
ATOM 1137 O O . MET A 1 152 ? 13.530 1.748 -23.567 1.00 81.50 152 MET A O 1
ATOM 1141 N N . GLY A 1 153 ? 11.316 1.528 -23.725 1.00 83.12 153 GLY A N 1
ATOM 1142 C CA . GLY A 1 153 ? 11.357 0.492 -24.766 1.00 83.12 153 GLY A CA 1
ATOM 1143 C C . GLY A 1 153 ? 11.713 -0.921 -24.278 1.00 83.12 153 GLY A C 1
ATOM 1144 O O . GLY A 1 153 ? 11.755 -1.853 -25.079 1.00 83.12 153 GLY A O 1
ATOM 1145 N N . GLN A 1 154 ? 11.896 -1.138 -22.971 1.00 88.12 154 GLN A N 1
ATOM 1146 C CA . GLN A 1 154 ? 12.154 -2.455 -22.367 1.00 88.12 154 GLN A CA 1
ATOM 1147 C C . GLN A 1 154 ? 10.849 -3.235 -22.139 1.00 88.12 154 GLN A C 1
ATOM 1149 O O . GLN A 1 154 ? 10.488 -3.590 -21.011 1.00 88.12 154 GLN A O 1
ATOM 1154 N N . GLN A 1 155 ? 10.124 -3.509 -23.225 1.00 89.88 155 GLN A N 1
ATOM 1155 C CA . GLN A 1 155 ? 8.757 -4.045 -23.192 1.00 89.88 155 GLN A CA 1
ATOM 1156 C C . GLN A 1 155 ? 8.635 -5.357 -22.403 1.00 89.88 155 GLN A C 1
ATOM 1158 O O . GLN A 1 155 ? 7.743 -5.481 -21.567 1.00 89.88 155 GLN A O 1
ATOM 1163 N N . ALA A 1 156 ? 9.554 -6.311 -22.592 1.00 90.81 156 ALA A N 1
ATOM 1164 C CA . ALA A 1 156 ? 9.496 -7.609 -21.914 1.00 90.81 156 ALA A CA 1
ATOM 1165 C C . ALA A 1 156 ? 9.559 -7.484 -20.378 1.00 90.81 156 ALA A C 1
ATOM 1167 O O . ALA A 1 156 ? 8.774 -8.108 -19.662 1.00 90.81 156 ALA A O 1
ATOM 1168 N N . HIS A 1 157 ? 10.462 -6.647 -19.857 1.00 89.81 157 HIS A N 1
ATOM 1169 C CA . HIS A 1 157 ? 10.569 -6.393 -18.419 1.00 89.81 157 HIS A CA 1
ATOM 1170 C C . HIS A 1 157 ? 9.436 -5.506 -17.901 1.00 89.81 157 HIS A C 1
ATOM 1172 O O . HIS A 1 157 ? 8.890 -5.790 -16.837 1.00 89.81 157 HIS A O 1
ATOM 1178 N N . GLY A 1 158 ? 9.042 -4.473 -18.652 1.00 89.25 158 GLY A N 1
ATOM 1179 C CA . GLY A 1 158 ? 7.931 -3.594 -18.286 1.00 89.25 158 GLY A CA 1
ATOM 1180 C C . GLY A 1 158 ? 6.607 -4.349 -18.141 1.00 89.25 158 GLY A C 1
ATOM 1181 O O . GLY A 1 158 ? 5.937 -4.214 -17.118 1.00 89.25 158 GLY A O 1
ATOM 1182 N N . ILE A 1 159 ? 6.269 -5.207 -19.110 1.00 93.38 159 ILE A N 1
ATOM 1183 C CA . ILE A 1 159 ? 5.040 -6.015 -19.099 1.00 93.38 159 ILE A CA 1
ATOM 1184 C C . ILE A 1 159 ? 5.056 -7.017 -17.939 1.00 93.38 159 ILE A C 1
ATOM 1186 O O . ILE A 1 159 ? 4.078 -7.098 -17.197 1.00 93.38 159 ILE A O 1
ATOM 1190 N N . ASN A 1 160 ? 6.161 -7.742 -17.731 1.00 92.75 160 ASN A N 1
ATOM 1191 C CA . ASN A 1 160 ? 6.269 -8.705 -16.629 1.00 92.75 160 ASN A CA 1
ATOM 1192 C C . ASN A 1 160 ? 6.048 -8.022 -15.268 1.00 92.75 160 ASN A C 1
ATOM 1194 O O . ASN A 1 160 ? 5.231 -8.468 -14.458 1.00 92.75 160 ASN A O 1
ATOM 1198 N N . LEU A 1 161 ? 6.709 -6.883 -15.049 1.00 91.44 161 LEU A N 1
ATOM 1199 C CA . LEU A 1 161 ? 6.588 -6.123 -13.810 1.00 91.44 161 LEU A CA 1
ATOM 1200 C C . LEU A 1 161 ? 5.171 -5.546 -13.632 1.00 91.44 161 LEU A C 1
ATOM 1202 O O . LEU A 1 161 ? 4.642 -5.567 -12.521 1.00 91.44 161 LEU A O 1
ATOM 1206 N N . ALA A 1 162 ? 4.523 -5.105 -14.717 1.00 91.00 162 ALA A N 1
ATOM 1207 C CA . ALA A 1 162 ? 3.136 -4.644 -14.700 1.00 91.00 162 ALA A CA 1
ATOM 1208 C C . ALA A 1 162 ? 2.154 -5.759 -14.298 1.00 91.00 162 ALA A C 1
ATOM 1210 O O . ALA A 1 162 ? 1.316 -5.540 -13.421 1.00 91.00 162 ALA A O 1
ATOM 1211 N N . PHE A 1 163 ? 2.296 -6.969 -14.852 1.00 93.31 163 PHE A N 1
ATOM 1212 C CA . PHE A 1 163 ? 1.509 -8.134 -14.427 1.00 93.31 163 PHE A CA 1
ATOM 1213 C C . PHE A 1 163 ? 1.740 -8.471 -12.952 1.00 93.31 163 PHE A C 1
ATOM 1215 O O . PHE A 1 163 ? 0.781 -8.697 -12.210 1.00 93.31 163 PHE A O 1
ATOM 1222 N N . ARG A 1 164 ? 2.998 -8.445 -12.493 1.00 91.38 164 ARG A N 1
ATOM 1223 C CA . ARG A 1 164 ? 3.346 -8.669 -11.080 1.00 91.38 164 ARG A CA 1
ATOM 1224 C C . ARG A 1 164 ? 2.642 -7.673 -10.158 1.00 91.38 164 ARG A C 1
ATOM 1226 O O . ARG A 1 164 ? 2.079 -8.074 -9.140 1.00 91.38 164 ARG A O 1
ATOM 1233 N N . VAL A 1 165 ? 2.640 -6.390 -10.518 1.00 92.19 165 VAL A N 1
ATOM 1234 C CA . VAL A 1 165 ? 1.952 -5.329 -9.765 1.00 92.19 165 VAL A CA 1
ATOM 1235 C C . VAL A 1 165 ? 0.440 -5.552 -9.762 1.00 92.19 165 VAL A C 1
ATOM 1237 O O . VAL A 1 165 ? -0.167 -5.477 -8.696 1.00 92.19 165 VAL A O 1
ATOM 1240 N N . ALA A 1 166 ? -0.159 -5.879 -10.910 1.00 92.62 166 ALA A N 1
ATOM 1241 C CA . ALA A 1 166 ? -1.596 -6.118 -11.025 1.00 92.62 166 ALA A CA 1
ATOM 1242 C C . ALA A 1 166 ? -2.062 -7.289 -10.143 1.00 92.62 166 ALA A C 1
ATOM 1244 O O . ALA A 1 166 ? -3.010 -7.145 -9.371 1.00 92.62 166 ALA A O 1
ATOM 1245 N N . ILE A 1 167 ? -1.354 -8.423 -10.191 1.00 93.81 167 ILE A N 1
ATOM 1246 C CA . ILE A 1 167 ? -1.664 -9.599 -9.365 1.00 93.81 167 ILE A CA 1
ATOM 1247 C C . ILE A 1 167 ? -1.452 -9.286 -7.877 1.00 93.81 167 ILE A C 1
ATOM 1249 O O . ILE A 1 167 ? -2.281 -9.657 -7.049 1.00 93.81 167 ILE A O 1
ATOM 1253 N N . THR A 1 168 ? -0.387 -8.558 -7.524 1.00 92.44 168 THR A N 1
ATOM 1254 C CA . THR A 1 168 ? -0.123 -8.161 -6.129 1.00 92.44 168 THR A CA 1
ATOM 1255 C C . THR A 1 168 ? -1.211 -7.224 -5.596 1.00 92.44 168 THR A C 1
ATOM 1257 O O . THR A 1 168 ? -1.695 -7.415 -4.484 1.00 92.44 168 THR A O 1
ATOM 1260 N N . ALA A 1 169 ? -1.651 -6.244 -6.390 1.00 91.56 169 ALA A N 1
ATOM 1261 C CA . ALA A 1 169 ? -2.757 -5.359 -6.029 1.00 91.56 169 ALA A CA 1
ATOM 1262 C C . ALA A 1 169 ? -4.068 -6.142 -5.848 1.00 91.56 169 ALA A C 1
ATOM 1264 O O . ALA A 1 169 ? -4.764 -5.950 -4.851 1.00 91.56 169 ALA A O 1
ATOM 1265 N N . GLY A 1 170 ? -4.363 -7.078 -6.757 1.00 93.19 170 GLY A N 1
ATOM 1266 C CA . GLY A 1 170 ? -5.499 -7.993 -6.630 1.00 93.19 170 GLY A CA 1
ATOM 1267 C C . GLY A 1 170 ? -5.439 -8.826 -5.347 1.00 93.19 170 GLY A C 1
ATOM 1268 O O . GLY A 1 170 ? -6.432 -8.922 -4.630 1.00 93.19 170 GLY A O 1
ATOM 1269 N N . ALA A 1 171 ? -4.263 -9.351 -4.999 1.00 93.69 171 ALA A N 1
ATOM 1270 C CA . ALA A 1 171 ? -4.046 -10.114 -3.772 1.00 93.69 171 ALA A CA 1
ATOM 1271 C C . ALA A 1 171 ? -4.263 -9.275 -2.500 1.00 93.69 171 ALA A C 1
ATOM 1273 O O . ALA A 1 171 ? -4.861 -9.768 -1.546 1.00 93.69 171 ALA A O 1
ATOM 1274 N N . ILE A 1 172 ? -3.842 -8.005 -2.490 1.00 93.12 172 ILE A N 1
ATOM 1275 C CA . ILE A 1 172 ? -4.089 -7.074 -1.374 1.00 93.12 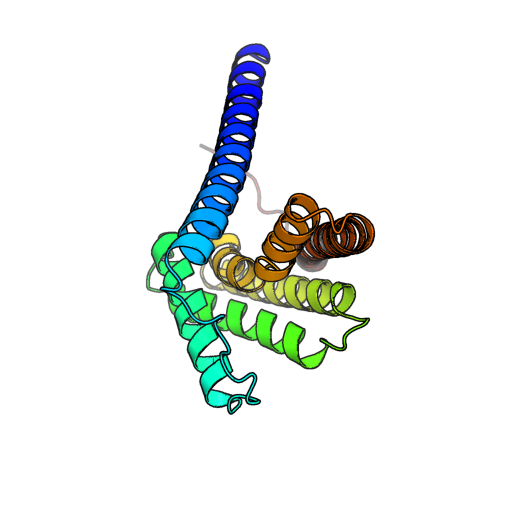172 ILE A CA 1
ATOM 1276 C C . ILE A 1 172 ? -5.593 -6.831 -1.192 1.00 93.12 172 ILE A C 1
ATOM 1278 O O . ILE A 1 172 ? -6.112 -6.910 -0.077 1.00 93.12 172 ILE A O 1
ATOM 1282 N N . VAL A 1 173 ? -6.313 -6.556 -2.286 1.00 92.38 173 VAL A N 1
ATOM 1283 C CA . VAL A 1 173 ? -7.770 -6.342 -2.249 1.00 92.38 173 VAL A CA 1
ATOM 1284 C C . VAL A 1 173 ? -8.486 -7.605 -1.769 1.00 92.38 173 VAL A C 1
ATOM 1286 O O . VAL A 1 173 ? -9.362 -7.534 -0.905 1.00 92.38 173 VAL A O 1
ATOM 1289 N N . PHE A 1 174 ? -8.085 -8.767 -2.284 1.00 93.31 174 PHE A N 1
ATOM 1290 C CA . PHE A 1 174 ? -8.669 -10.051 -1.915 1.00 93.31 174 PHE A CA 1
ATOM 1291 C C . PHE A 1 174 ? -8.399 -10.420 -0.448 1.00 93.31 174 PHE A C 1
ATOM 1293 O O . PHE A 1 174 ? -9.307 -10.886 0.244 1.00 93.31 174 PHE A O 1
ATOM 1300 N N . GLY A 1 175 ? -7.194 -10.159 0.068 1.00 92.00 175 GLY A N 1
ATOM 1301 C CA . GLY A 1 175 ? -6.860 -10.378 1.478 1.00 92.00 175 GLY A CA 1
ATOM 1302 C C . GLY A 1 175 ? -7.670 -9.485 2.417 1.00 92.00 175 GLY A C 1
ATOM 1303 O O . GLY A 1 175 ? -8.225 -9.972 3.404 1.00 92.00 175 GLY A O 1
ATOM 1304 N N . LEU A 1 176 ? -7.855 -8.208 2.064 1.00 90.88 176 LEU A N 1
ATOM 1305 C CA . LEU A 1 176 ? -8.717 -7.300 2.826 1.00 90.88 176 LEU A CA 1
ATOM 1306 C C . LEU A 1 176 ? -10.191 -7.738 2.808 1.00 90.88 176 LEU A C 1
ATOM 1308 O O . LEU A 1 176 ? -10.884 -7.616 3.819 1.00 90.88 176 LEU A O 1
ATOM 1312 N N . PHE A 1 177 ? -10.684 -8.237 1.673 1.00 90.50 177 PHE A N 1
ATOM 1313 C CA . PHE A 1 177 ? -12.054 -8.741 1.565 1.00 90.50 177 PHE A CA 1
ATOM 1314 C C . PHE A 1 177 ? -12.250 -10.002 2.415 1.00 90.50 177 PHE A C 1
ATOM 1316 O O . PHE A 1 177 ? -13.193 -10.086 3.202 1.00 90.50 177 PHE A O 1
ATOM 1323 N N . THR A 1 178 ? -11.300 -10.934 2.332 1.00 90.19 178 THR A N 1
ATOM 1324 C CA . THR A 1 178 ? -11.291 -12.186 3.103 1.00 90.19 178 THR A CA 1
ATOM 1325 C C . THR A 1 178 ? -11.257 -11.922 4.609 1.00 90.19 178 THR A C 1
ATOM 1327 O O . THR A 1 178 ? -11.943 -12.608 5.366 1.00 90.19 178 THR A O 1
ATOM 1330 N N . ALA A 1 179 ? -10.557 -10.873 5.058 1.00 89.44 179 ALA A N 1
ATOM 1331 C CA . ALA A 1 179 ? -10.523 -10.469 6.467 1.00 89.44 179 ALA A CA 1
ATOM 1332 C C . ALA A 1 179 ? -11.912 -10.161 7.061 1.00 89.44 179 ALA A C 1
ATOM 1334 O O . ALA A 1 179 ? -12.079 -10.179 8.280 1.00 89.44 179 ALA A O 1
ATOM 1335 N N . ARG A 1 180 ? -12.921 -9.883 6.223 1.00 85.81 180 ARG A N 1
ATOM 1336 C CA . ARG A 1 180 ? -14.296 -9.626 6.672 1.00 85.81 180 ARG A CA 1
ATOM 1337 C C . ARG A 1 180 ? -15.094 -10.899 6.946 1.00 85.81 180 ARG A C 1
ATOM 1339 O O . ARG A 1 180 ? -16.053 -10.830 7.707 1.00 85.81 180 ARG A O 1
ATOM 1346 N N . ILE A 1 181 ? -14.710 -12.044 6.375 1.00 87.56 181 ILE A N 1
ATOM 1347 C CA . ILE A 1 181 ? -15.471 -13.303 6.473 1.00 87.56 181 ILE A CA 1
ATOM 1348 C C . ILE A 1 181 ? -15.629 -13.775 7.929 1.00 87.56 181 ILE A C 1
ATOM 1350 O O . ILE A 1 181 ? -16.763 -14.035 8.329 1.00 87.56 181 ILE A O 1
ATOM 1354 N N . PRO A 1 182 ? -14.571 -13.827 8.767 1.00 80.44 182 PRO A N 1
ATOM 1355 C CA . PRO A 1 182 ? -14.720 -14.268 10.155 1.00 80.44 182 PRO A CA 1
ATOM 1356 C C . PRO A 1 182 ? -15.664 -13.364 10.954 1.00 80.44 182 PRO A C 1
ATOM 1358 O O . PRO A 1 182 ? -16.469 -13.845 11.742 1.00 80.44 182 PRO A O 1
ATOM 1361 N N . PHE A 1 183 ? -15.610 -12.052 10.711 1.00 73.31 183 PHE A N 1
ATOM 1362 C CA . PHE A 1 183 ? -16.488 -11.081 11.367 1.00 73.31 183 PHE A CA 1
ATOM 1363 C C . PHE A 1 183 ? -17.934 -11.154 10.876 1.00 73.31 183 PHE A C 1
ATOM 1365 O O . PHE A 1 183 ? -18.849 -10.951 11.668 1.00 73.31 183 PHE A O 1
ATOM 1372 N N . ALA A 1 184 ? -18.149 -11.462 9.597 1.00 72.88 184 ALA A N 1
ATOM 1373 C CA . ALA A 1 184 ? -19.482 -11.677 9.047 1.00 72.88 184 ALA A CA 1
ATOM 1374 C C . ALA A 1 184 ? -20.145 -12.948 9.608 1.00 72.88 184 ALA A C 1
ATOM 1376 O O . ALA A 1 184 ? -21.361 -12.980 9.750 1.00 72.88 184 ALA A O 1
ATOM 1377 N N . LEU A 1 185 ? -19.353 -13.972 9.946 1.00 70.50 185 LEU A N 1
ATOM 1378 C CA . LEU A 1 185 ? -19.845 -15.222 10.533 1.00 70.50 185 LEU A CA 1
ATOM 1379 C C . LEU A 1 185 ? -20.042 -15.143 12.058 1.00 70.50 185 LEU A C 1
ATOM 1381 O O . LEU A 1 185 ? -20.937 -15.796 12.585 1.00 70.50 185 LEU A O 1
ATOM 1385 N N . LEU A 1 186 ? -19.217 -14.366 12.769 1.00 67.25 186 LEU A N 1
ATOM 1386 C CA . LEU A 1 186 ? -19.227 -14.279 14.240 1.00 67.25 186 LEU A CA 1
ATOM 1387 C C . LEU A 1 186 ? -20.010 -13.074 14.799 1.00 67.25 186 LEU A C 1
ATOM 1389 O O . LEU A 1 186 ? -20.270 -13.026 16.001 1.00 67.25 186 LEU A O 1
ATOM 1393 N N . GLY A 1 187 ? -20.362 -12.084 13.975 1.00 53.72 187 GLY A N 1
ATOM 1394 C CA . GLY A 1 187 ? -21.053 -10.868 14.412 1.00 53.72 187 GLY A CA 1
ATOM 1395 C C . GLY A 1 187 ? -22.569 -10.931 14.188 1.00 53.72 187 GLY A C 1
ATOM 1396 O O . GLY A 1 187 ? -22.993 -11.246 13.077 1.00 53.72 187 GLY A O 1
ATOM 1397 N N . PRO A 1 188 ? -23.414 -10.584 15.180 1.00 54.00 188 PRO A N 1
ATOM 1398 C CA . PRO A 1 188 ? -24.844 -10.449 14.946 1.00 54.00 188 PRO A CA 1
ATOM 1399 C C . PRO A 1 188 ? -25.096 -9.316 13.945 1.00 54.00 188 PRO A C 1
ATOM 1401 O O . PRO A 1 188 ? -24.512 -8.233 14.055 1.00 54.00 188 PRO A O 1
ATOM 1404 N N . VAL A 1 189 ? -25.977 -9.596 12.980 1.00 53.34 189 VAL A N 1
ATOM 1405 C CA . VAL A 1 189 ? -26.546 -8.668 11.995 1.00 53.34 189 VAL A CA 1
ATOM 1406 C C . VAL A 1 189 ? -26.850 -7.331 12.677 1.00 53.34 189 VAL A C 1
ATOM 1408 O O . VAL A 1 189 ? -27.783 -7.232 13.472 1.00 53.34 189 VAL A O 1
ATOM 1411 N N . HIS A 1 190 ? -26.040 -6.300 12.415 1.00 51.16 190 HIS A N 1
ATOM 1412 C CA . HIS A 1 190 ? -26.346 -4.958 12.899 1.00 51.16 190 HIS A CA 1
ATOM 1413 C C . HIS A 1 190 ? -27.528 -4.438 12.086 1.00 51.16 190 HIS A C 1
ATOM 1415 O O . HIS A 1 190 ? -27.383 -4.039 10.932 1.00 51.16 190 HIS A O 1
ATOM 1421 N N . SER A 1 191 ? -28.694 -4.527 12.723 1.00 41.78 191 SER A N 1
ATOM 1422 C CA . SER A 1 191 ? -29.953 -3.924 12.323 1.00 41.78 191 SER A CA 1
ATOM 1423 C C . SER A 1 191 ? -29.731 -2.502 11.826 1.00 41.78 191 SER A C 1
ATOM 1425 O O . SER A 1 191 ? -29.246 -1.630 12.547 1.00 41.78 191 SER A O 1
ATOM 1427 N N . GLU A 1 192 ? -30.154 -2.305 10.588 1.00 44.16 192 GLU A N 1
ATOM 1428 C CA . GLU A 1 192 ? -30.631 -1.058 10.022 1.00 44.16 192 GLU A CA 1
ATOM 1429 C C . GLU A 1 192 ? -31.370 -0.229 11.085 1.00 44.16 192 GLU A C 1
ATOM 1431 O O . GLU A 1 192 ? -32.354 -0.681 11.673 1.00 44.16 192 GLU A O 1
ATOM 1436 N N . LYS A 1 193 ? -30.873 0.978 11.357 1.00 34.38 193 LYS A N 1
ATOM 1437 C CA . LYS A 1 193 ? -31.687 2.088 11.853 1.00 34.38 193 LYS A CA 1
ATOM 1438 C C . LYS A 1 193 ? -31.234 3.362 11.156 1.00 34.38 193 LYS A C 1
ATOM 1440 O O . LYS A 1 193 ? -30.305 4.036 11.593 1.00 34.38 193 LYS A O 1
ATOM 1445 N N . ASN A 1 194 ? -31.924 3.627 10.050 1.00 30.84 194 ASN A N 1
ATOM 1446 C CA . ASN A 1 194 ? -32.258 4.972 9.589 1.00 30.84 194 ASN A CA 1
ATOM 1447 C C . ASN A 1 194 ? -32.923 5.748 10.746 1.00 30.84 194 ASN A C 1
ATOM 1449 O O . ASN A 1 194 ? -33.574 5.138 11.607 1.00 30.84 194 ASN A O 1
ATOM 1453 N N . PRO A 1 195 ? -32.750 7.070 10.795 1.00 40.56 195 PRO A N 1
ATOM 1454 C CA . PRO A 1 195 ? -33.757 7.913 10.143 1.00 40.56 195 PRO A CA 1
ATOM 1455 C C . PRO A 1 195 ? -33.202 8.823 9.046 1.00 40.56 195 PRO A C 1
ATOM 1457 O O . PRO A 1 195 ? -32.064 9.322 9.195 1.00 40.56 195 PRO A O 1
#

Nearest PDB structures (foldseek):
  7tcd-assembly1_A  TM=3.662E-01  e=1.196E+00  synthetic construct

Radius of gyration: 20.16 Å; Cα contacts (8 Å, |Δi|>4): 181; chains: 1; bounding box: 58×34×45 Å

Foldseek 3Di:
DVVVVVVVVVVVVVVVVVVVVVVLVVVVVVVVVCVVVVPDDDPCPPPDVPPPVVVLVVQLVQLLVLLVVVVQPPVCSVLLSVLLSQLVVQCVVQDDPVCNLVSLLVSLLSSLLSLVVVCVVVVHPSCSNNVSSNVSVQPVVLLVVLSVCVSVVVPVSSVVSNVVNVSSVVSSVVSNVVSCVVVVVPPPDPDDDDD

Mean predicted aligned error: 10.07 Å

Sequence (195 aa):
LADQNLVSGTAKLMQAILTLLALGLAYMLFHDLSDSLHLLPAPSTPQRPLSMAISTFAILVSVSCFGILFKVPPRALPWATLTGLLGWLVLRLFSSADYLVAASFLGSLSVGLVSLTLGWRYKVPSQVFSVPGMIAMLPGMLALTSMRNLAMGQQAHGINLAFRVAITAGAIVFGLFTARIPFALLGPVHSEKNP

pLDDT: mean 81.49, std 12.98, range [30.84, 93.81]

Secondary structure (DSSP, 8-state):
--HHHHHHHHHHHHHHHHHHHHHHHHHHHHHHHHHHHT-------------HHHHHHHHHHHHHHHHHHTT--TTTHHHHHHHHHHHHHHHHHH--TT-HHHHHHHHHHHHHHHHHHHHHHHTS-THHHHHHHHHHHS-HHHHHHHHHHHHTT-HHHHHHHHHHHHHHHHHHHHHHHHTTHHHHHHS--------

Solvent-accessible surface area (backbone atoms only — not comparable to full-atom values): 10402 Å² total; per-residue (Å²): 130,66,68,72,52,50,59,52,48,54,48,54,49,49,52,51,52,51,51,54,51,51,53,52,52,51,50,51,56,49,49,58,51,41,66,74,62,70,77,66,76,75,88,74,71,77,87,61,87,64,57,70,67,58,55,54,49,52,47,45,52,51,18,43,51,40,28,57,74,71,65,43,55,79,88,50,38,68,59,16,26,50,36,18,49,50,21,47,49,41,27,61,77,42,52,47,96,87,33,48,43,60,14,35,19,53,10,28,23,51,22,28,41,55,16,47,55,48,16,65,75,69,76,44,70,33,62,66,26,32,50,27,18,51,63,69,64,51,66,56,69,55,47,52,49,12,54,48,28,43,74,72,67,40,48,74,62,9,51,53,38,43,51,52,42,52,53,30,53,50,29,30,54,50,18,37,55,57,34,45,50,64,53,66,74,72,47,79,82,79,73,87,74,82,133